Protein AF-A0A2D6YFV6-F1 (afdb_monomer_lite)

Sequence (298 aa):
SAESDAAGEVKEMQRIYAGRAVSLQQHLQDSWRGGNDLVWMIEQLLDPQQQQQQIFGREMKEIMEPVQLRLATLASQAHVTETDARAPAPAKKAQPKADPSQPSASKMISKLGQSREENRGRFEPYESDVMGILKRNILTLRSRQARMILEVLEKSHTFSGYVERVGRDFDSEEPASESKMMDTLLNDADTLWEFLKGVAEAKVLAYGFFNASGIELEYSEDRGDFIVPRDKQRHLRFSDGMFMSPKELMTRFLDVILGRKGNYHISQAVPKHMVQDIESIFLLPPSEQEVIRNVMPD

pLDDT: mean 74.78, std 18.9, range [28.47, 95.56]

Structure (mmCIF, N/CA/C/O backbone):
data_AF-A0A2D6YFV6-F1
#
_entry.id   AF-A0A2D6YFV6-F1
#
loop_
_atom_site.group_PDB
_atom_site.id
_atom_site.type_symbol
_atom_site.label_atom_id
_atom_site.label_alt_id
_atom_site.label_comp_id
_atom_site.label_asym_id
_atom_site.label_entity_id
_atom_site.label_seq_id
_atom_site.pdbx_PDB_ins_code
_atom_site.Cartn_x
_atom_site.Cartn_y
_atom_site.Cartn_z
_atom_site.occupancy
_atom_site.B_iso_or_equiv
_atom_site.auth_seq_id
_atom_site.auth_comp_id
_atom_site.auth_asym_id
_atom_site.auth_atom_id
_atom_site.pdbx_PDB_model_num
ATOM 1 N N . SER A 1 1 ? -33.675 22.082 65.416 1.00 54.47 1 SER A N 1
ATOM 2 C CA . SER A 1 1 ? -33.232 21.083 64.423 1.00 54.47 1 SER A CA 1
ATOM 3 C C . SER A 1 1 ? -33.777 21.295 63.007 1.00 54.47 1 SER A C 1
ATOM 5 O O . SER A 1 1 ? -33.581 20.410 62.196 1.00 54.47 1 SER A O 1
ATOM 7 N N . ALA A 1 2 ? -34.392 22.441 62.666 1.00 51.50 2 ALA A N 1
ATOM 8 C CA . ALA A 1 2 ? -34.941 22.691 61.320 1.00 51.50 2 ALA A CA 1
ATOM 9 C C . ALA A 1 2 ? -33.965 23.409 60.354 1.00 51.50 2 ALA A C 1
ATOM 11 O O . ALA A 1 2 ? -34.072 23.253 59.145 1.00 51.50 2 ALA A O 1
ATOM 12 N N . GLU A 1 3 ? -32.974 24.155 60.861 1.00 49.16 3 GLU A N 1
ATOM 13 C CA . GLU A 1 3 ? -31.981 24.856 60.018 1.00 49.16 3 GLU A CA 1
ATOM 14 C C . GLU A 1 3 ? -30.947 23.919 59.369 1.00 49.16 3 GLU A C 1
ATOM 16 O O . GLU A 1 3 ? -30.375 24.251 58.333 1.00 49.16 3 GLU A O 1
ATOM 21 N N . SER A 1 4 ? -30.722 22.735 59.948 1.00 56.84 4 SER A N 1
ATOM 22 C CA . SER A 1 4 ? -29.759 21.754 59.428 1.00 56.84 4 SER A CA 1
ATOM 23 C C . SER A 1 4 ? -30.259 21.045 58.165 1.00 56.84 4 SER A C 1
ATOM 25 O O . SER A 1 4 ? -29.442 20.719 57.305 1.00 56.84 4 SER A O 1
ATOM 27 N N . ASP A 1 5 ? -31.572 20.827 58.037 1.00 59.22 5 ASP A N 1
ATOM 28 C CA . ASP A 1 5 ? -32.171 20.193 56.853 1.00 59.22 5 ASP A CA 1
ATOM 29 C C . ASP A 1 5 ? -32.250 21.174 55.678 1.00 59.22 5 ASP A C 1
ATOM 31 O O . ASP A 1 5 ? -31.843 20.840 54.568 1.00 59.22 5 ASP A O 1
ATOM 35 N N . ALA A 1 6 ? -32.639 22.430 55.930 1.00 59.59 6 ALA A N 1
ATOM 36 C CA . ALA A 1 6 ? -32.692 23.464 54.893 1.00 59.59 6 ALA A CA 1
ATOM 37 C C . ALA A 1 6 ? -31.305 23.760 54.284 1.00 59.59 6 ALA A C 1
ATOM 39 O O . ALA A 1 6 ? -31.171 23.944 53.074 1.00 59.59 6 ALA A O 1
ATOM 40 N N . ALA A 1 7 ? -30.245 23.759 55.101 1.00 68.06 7 ALA A N 1
ATOM 41 C CA . ALA A 1 7 ? -28.874 23.918 54.614 1.00 68.06 7 ALA A CA 1
ATOM 42 C C . ALA A 1 7 ? -28.401 22.715 53.773 1.00 68.06 7 ALA A C 1
ATOM 44 O O . ALA A 1 7 ? -27.635 22.888 52.821 1.00 68.06 7 ALA A O 1
ATOM 45 N N . GLY A 1 8 ? -28.869 21.505 54.101 1.00 69.88 8 GLY A N 1
ATOM 46 C CA . GLY A 1 8 ? -28.622 20.292 53.320 1.00 69.88 8 GLY A CA 1
ATOM 47 C C . GLY A 1 8 ? -29.310 20.333 51.955 1.00 69.88 8 GLY A C 1
ATOM 48 O O . GLY A 1 8 ? -28.665 20.088 50.935 1.00 69.88 8 GLY A O 1
ATOM 49 N N . GLU A 1 9 ? -30.580 20.736 51.921 1.00 70.62 9 GLU A N 1
ATOM 50 C CA . GLU A 1 9 ? -31.367 20.862 50.689 1.00 70.62 9 GLU A CA 1
ATOM 51 C C . GLU A 1 9 ? -30.817 21.937 49.743 1.00 70.62 9 GLU A C 1
ATOM 53 O O . GLU A 1 9 ? -30.717 21.711 48.536 1.00 70.62 9 GLU A O 1
ATOM 58 N N . VAL A 1 10 ? -30.380 23.086 50.270 1.00 72.25 10 VAL A N 1
ATOM 59 C CA . VAL A 1 10 ? -29.754 24.149 49.461 1.00 72.25 10 VAL A CA 1
ATOM 60 C C . VAL A 1 10 ? -28.433 23.677 48.848 1.00 72.25 10 VAL A C 1
ATOM 62 O O . VAL A 1 10 ? -28.143 23.981 47.687 1.00 72.25 10 VAL A O 1
ATOM 65 N N . LYS A 1 11 ? -27.641 22.898 49.592 1.00 74.75 11 LYS A N 1
ATOM 66 C CA . LYS A 1 11 ? -26.368 22.348 49.110 1.00 74.75 11 LYS A CA 1
ATOM 67 C C . LYS A 1 11 ? -26.576 21.288 48.027 1.00 74.75 11 LYS A C 1
ATOM 69 O O . LYS A 1 11 ? -25.808 21.240 47.064 1.00 74.75 11 LYS A O 1
ATOM 74 N N . GLU A 1 12 ? -27.628 20.484 48.149 1.00 70.69 12 GLU A N 1
ATOM 75 C CA . GLU A 1 12 ? -27.996 19.498 47.134 1.00 70.69 12 GLU A CA 1
ATOM 76 C C . GLU A 1 12 ? -28.568 20.167 45.876 1.00 70.69 12 GLU A C 1
ATOM 78 O O . GLU A 1 12 ? -28.161 19.840 44.760 1.00 70.69 12 GLU A O 1
ATOM 83 N N . MET A 1 13 ? -29.397 21.206 46.030 1.00 67.94 13 MET A N 1
ATOM 84 C CA . MET A 1 13 ? -29.839 22.031 44.902 1.00 67.94 13 MET A CA 1
ATOM 85 C C . MET A 1 13 ? -28.658 22.671 44.167 1.00 67.94 13 MET A C 1
ATOM 87 O O . MET A 1 13 ? -28.592 22.594 42.940 1.00 67.94 13 MET A O 1
ATOM 91 N N . GLN A 1 14 ? -27.692 23.256 44.882 1.00 70.06 14 GLN A N 1
ATOM 92 C CA . GLN A 1 14 ? -26.491 23.828 44.262 1.00 70.06 14 GLN A CA 1
ATOM 93 C C . GLN A 1 14 ? -25.685 22.783 43.482 1.00 70.06 14 GLN A C 1
ATOM 95 O O . GLN A 1 14 ? -25.190 23.086 42.395 1.00 70.06 14 GLN A O 1
ATOM 100 N N . ARG A 1 15 ? -25.599 21.544 43.979 1.00 75.69 15 ARG A N 1
ATOM 101 C CA . ARG A 1 15 ? -24.972 20.429 43.254 1.00 75.69 15 ARG A CA 1
ATOM 102 C C . ARG A 1 15 ? -25.702 20.084 41.962 1.00 75.69 15 ARG A C 1
ATOM 104 O O . ARG A 1 15 ? -25.053 19.932 40.929 1.00 75.69 15 ARG A O 1
ATOM 111 N N . ILE A 1 16 ? -27.029 19.994 42.003 1.00 75.38 16 ILE A N 1
ATOM 112 C CA . ILE A 1 16 ? -27.852 19.673 40.829 1.00 75.38 16 ILE A CA 1
ATOM 113 C C . ILE A 1 16 ? -27.740 20.779 39.772 1.00 75.38 16 ILE A C 1
ATOM 115 O O . ILE A 1 16 ? -27.566 20.488 38.586 1.00 75.38 16 ILE A O 1
ATOM 119 N N . TYR A 1 17 ? -27.784 22.048 40.187 1.00 68.56 17 TYR A N 1
ATOM 120 C CA . TYR A 1 17 ? -27.613 23.184 39.278 1.00 68.56 17 TYR A CA 1
ATOM 121 C C . TYR A 1 17 ? -26.203 23.244 38.681 1.00 68.56 17 TYR A C 1
ATOM 123 O O . TYR A 1 17 ? -26.073 23.459 37.476 1.00 68.56 17 TYR A O 1
ATOM 131 N N . 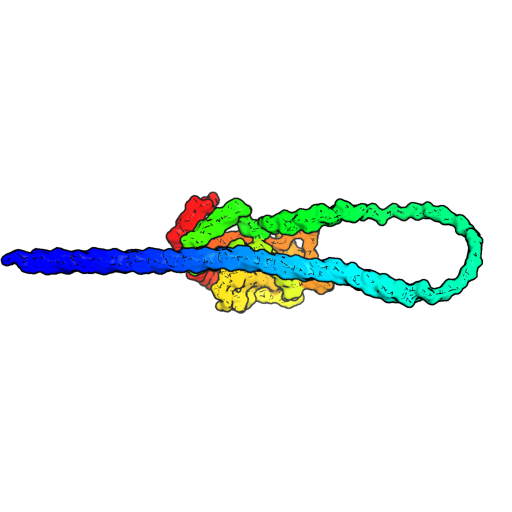ALA A 1 18 ? -25.158 22.984 39.472 1.00 68.62 18 ALA A N 1
ATOM 132 C CA . ALA A 1 18 ? -23.787 22.905 38.969 1.00 68.62 18 ALA A CA 1
ATOM 133 C C . ALA A 1 18 ? -23.611 21.748 37.969 1.00 68.62 18 ALA A C 1
ATOM 135 O O . ALA A 1 18 ? -23.034 21.941 36.900 1.00 68.62 18 ALA A O 1
ATOM 136 N N . GLY A 1 19 ? -24.175 20.570 38.258 1.00 69.50 19 GLY A N 1
ATOM 137 C CA . GLY A 1 19 ? -24.156 19.424 37.345 1.00 69.50 19 GLY A CA 1
ATOM 138 C C . GLY A 1 19 ? -24.881 19.703 36.024 1.00 69.50 19 GLY A C 1
ATOM 139 O O . GLY A 1 19 ? -24.374 19.366 34.954 1.00 69.50 19 GLY A O 1
ATOM 140 N N . ARG A 1 20 ? -26.030 20.393 36.074 1.00 65.38 20 ARG A N 1
ATOM 141 C CA . ARG A 1 20 ? -26.755 20.836 34.871 1.00 65.38 20 ARG A CA 1
ATOM 142 C C . ARG A 1 20 ? -25.998 21.894 34.075 1.00 65.38 20 ARG A C 1
ATOM 144 O O . ARG A 1 20 ? -26.029 21.834 32.852 1.00 65.38 20 ARG A O 1
ATOM 151 N N . ALA A 1 21 ? -25.308 22.826 34.729 1.00 65.75 21 ALA A N 1
ATOM 152 C CA . ALA A 1 21 ? -24.496 23.832 34.045 1.00 65.75 21 ALA A CA 1
ATOM 153 C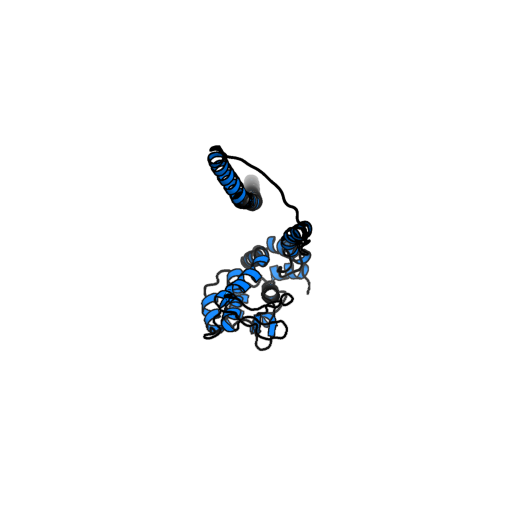 C . ALA A 1 21 ? -23.330 23.193 33.271 1.00 65.75 21 ALA A C 1
ATOM 155 O O . ALA A 1 21 ? -23.102 23.539 32.115 1.00 65.75 21 ALA A O 1
ATOM 156 N N . VAL A 1 22 ? -22.658 22.200 33.867 1.00 69.06 22 VAL A N 1
ATOM 157 C CA . VAL A 1 22 ? -21.587 21.435 33.204 1.00 69.06 22 VAL A CA 1
ATOM 158 C C . VAL A 1 22 ? -22.137 20.623 32.029 1.00 69.06 22 VAL A C 1
ATOM 160 O O . VAL A 1 22 ? -21.568 20.658 30.942 1.00 69.06 22 VAL A O 1
ATOM 163 N N . SER A 1 23 ? -23.280 19.953 32.205 1.00 67.00 23 SER A N 1
ATOM 164 C CA . SER A 1 23 ? -23.963 19.231 31.122 1.00 67.00 23 SER A CA 1
ATOM 165 C C . SER A 1 23 ? -24.356 20.152 29.961 1.00 67.00 23 SER A C 1
ATOM 167 O O . SER A 1 23 ? -24.154 19.791 28.803 1.00 67.00 23 SER A O 1
ATOM 169 N N . LEU A 1 24 ? -24.880 21.345 30.254 1.00 64.75 24 LEU A N 1
ATOM 170 C CA . LEU A 1 24 ? -25.258 22.327 29.239 1.00 64.75 24 LEU A CA 1
ATOM 171 C C . LEU A 1 24 ? -24.026 22.863 28.495 1.00 64.75 24 LEU A C 1
ATOM 173 O O . LEU A 1 24 ? -24.062 23.023 27.279 1.00 64.75 24 LEU A O 1
ATOM 177 N N . GLN A 1 25 ? -22.926 23.106 29.211 1.00 65.50 25 GLN A N 1
ATOM 178 C CA . GLN A 1 25 ? -21.662 23.549 28.624 1.00 65.50 25 GLN A CA 1
ATOM 179 C C . GLN A 1 25 ? -21.040 22.473 27.726 1.00 65.50 25 GLN A C 1
ATOM 181 O O . GLN A 1 25 ? -20.548 22.800 26.647 1.00 65.50 25 GLN A O 1
ATOM 186 N N . GLN A 1 26 ? -21.121 21.202 28.130 1.00 67.75 26 GLN A N 1
ATOM 187 C CA . GLN A 1 26 ? -20.696 20.063 27.318 1.00 67.75 26 GLN A CA 1
ATOM 188 C C . GLN A 1 26 ? -21.534 19.971 26.037 1.00 67.75 26 GLN A C 1
ATOM 190 O O . GLN A 1 26 ? -20.984 19.938 24.944 1.00 67.75 26 GLN A O 1
ATOM 195 N N . HIS A 1 27 ? -22.862 20.062 26.158 1.00 62.84 27 HIS A N 1
ATOM 196 C CA . HIS A 1 27 ? -23.779 20.010 25.018 1.00 62.84 27 HIS A CA 1
ATOM 197 C C . HIS A 1 27 ? -23.597 21.197 24.056 1.00 62.84 27 HIS A C 1
ATOM 199 O O . HIS A 1 27 ? -23.716 21.049 22.841 1.00 62.84 27 HIS A O 1
ATOM 205 N N . LEU A 1 28 ? -23.277 22.386 24.579 1.00 58.97 28 LEU A N 1
ATOM 206 C CA . LEU A 1 28 ? -22.905 23.540 23.763 1.00 58.97 28 LEU A CA 1
ATOM 207 C C . LEU A 1 28 ? -21.570 23.300 23.049 1.00 58.97 28 LEU A C 1
ATOM 209 O O . LEU A 1 28 ? -21.495 23.539 21.850 1.00 58.97 28 LEU A O 1
ATOM 213 N N . GLN A 1 29 ? -20.538 22.792 23.731 1.00 65.88 29 GLN A N 1
ATOM 214 C CA . GLN A 1 29 ? -19.264 22.442 23.089 1.00 65.88 29 GLN A CA 1
ATOM 215 C C . GLN A 1 29 ? -19.426 21.381 21.999 1.00 65.88 29 GLN A C 1
ATOM 217 O O . GLN A 1 29 ? -18.819 21.514 20.938 1.00 65.88 29 GLN A O 1
ATOM 222 N N . ASP A 1 30 ? -20.255 20.368 22.234 1.00 64.75 30 ASP A N 1
ATOM 223 C CA . ASP A 1 30 ? -20.536 19.309 21.266 1.00 64.75 30 ASP A CA 1
ATOM 224 C C . ASP A 1 30 ? -21.301 19.864 20.055 1.00 64.75 30 ASP A C 1
ATOM 226 O O . ASP A 1 30 ? -20.971 19.546 18.914 1.00 64.75 30 ASP A O 1
ATOM 230 N N . SER A 1 31 ? -22.248 20.784 20.276 1.00 54.00 31 SER A N 1
ATOM 231 C CA . SER A 1 31 ? -22.937 21.501 19.196 1.00 54.00 31 SER A CA 1
ATOM 232 C C . SER A 1 31 ? -22.000 22.420 18.403 1.00 54.00 31 SER A C 1
ATOM 234 O O . SER A 1 31 ? -22.136 22.518 17.186 1.00 54.00 31 SER A O 1
ATOM 236 N N . TRP A 1 32 ? -21.053 23.091 19.065 1.00 54.81 32 TRP A N 1
ATOM 237 C CA . TRP A 1 32 ? -20.039 23.924 18.410 1.00 54.81 32 TRP A CA 1
ATOM 238 C C . TRP A 1 32 ? -19.052 23.080 17.592 1.00 54.81 32 TRP A C 1
ATOM 240 O O . TRP A 1 32 ? -18.687 23.474 16.486 1.00 54.81 32 TRP A O 1
ATOM 250 N N . ARG A 1 33 ? -18.662 21.899 18.090 1.00 58.19 33 ARG A N 1
ATOM 251 C CA . ARG A 1 33 ? -17.841 20.936 17.338 1.00 58.19 33 ARG A CA 1
ATOM 252 C C . ARG A 1 33 ? -18.588 20.385 16.129 1.00 58.19 33 ARG A C 1
ATOM 254 O O . ARG A 1 33 ? -18.041 20.447 15.039 1.00 58.19 33 ARG A O 1
ATOM 261 N N . GLY A 1 34 ? -19.851 19.984 16.285 1.00 63.03 34 GLY A N 1
ATOM 262 C CA . GLY A 1 34 ? -20.684 19.550 15.158 1.00 63.03 34 GLY A CA 1
ATOM 263 C C . GLY A 1 34 ? -20.873 20.637 14.091 1.00 63.03 34 GLY A C 1
ATOM 264 O O . GLY A 1 34 ? -20.925 20.335 12.902 1.00 63.03 34 GLY A O 1
ATOM 265 N N . GLY A 1 35 ? -20.910 21.912 14.497 1.00 56.47 35 GLY A N 1
ATOM 266 C CA . GLY A 1 35 ? -20.889 23.053 13.578 1.00 56.47 35 GLY A CA 1
ATOM 267 C C . GLY A 1 35 ? -19.578 23.171 12.792 1.00 56.47 35 GLY A C 1
ATOM 268 O O . GLY A 1 35 ? -19.616 23.345 11.577 1.00 56.47 35 GLY A O 1
ATOM 269 N N . ASN A 1 36 ? -18.426 23.020 13.453 1.00 55.06 36 ASN A N 1
ATOM 270 C CA . ASN A 1 36 ? -17.122 23.004 12.779 1.00 55.06 36 ASN A CA 1
ATOM 271 C C . ASN A 1 36 ? -16.941 21.783 11.870 1.00 55.06 36 ASN A C 1
ATOM 273 O O . ASN A 1 36 ? -16.365 21.920 10.796 1.00 55.06 36 ASN A O 1
ATOM 277 N N . ASP A 1 37 ? -17.461 20.620 12.258 1.00 51.62 37 ASP A N 1
ATOM 278 C CA . ASP A 1 37 ? -17.413 19.407 11.438 1.00 51.62 37 ASP A CA 1
ATOM 279 C C . ASP A 1 37 ? -18.253 19.572 10.164 1.00 51.62 37 ASP A C 1
ATOM 281 O O . ASP A 1 37 ? -17.831 19.153 9.090 1.00 51.62 37 ASP A O 1
ATOM 285 N N . LEU A 1 38 ? -19.407 20.248 10.252 1.00 49.22 38 LEU A N 1
ATOM 286 C CA . LEU A 1 38 ? -20.217 20.620 9.087 1.00 49.22 38 LEU A CA 1
ATOM 287 C C . LEU A 1 38 ? -19.496 21.618 8.179 1.00 49.22 38 LEU A C 1
ATOM 289 O O . LEU A 1 38 ? -19.530 21.449 6.963 1.00 49.22 38 LEU A O 1
ATOM 293 N N . VAL A 1 39 ? -18.834 22.632 8.746 1.00 60.03 39 VAL A N 1
ATOM 294 C CA . VAL A 1 39 ? -18.020 23.590 7.975 1.00 60.03 39 VAL A CA 1
ATOM 295 C C . VAL A 1 39 ? -16.882 22.866 7.265 1.00 60.03 39 VAL A C 1
ATOM 297 O O . VAL A 1 39 ? -16.716 23.039 6.062 1.00 60.03 39 VAL A O 1
ATOM 300 N N . TRP A 1 40 ? -16.176 21.980 7.963 1.00 55.75 40 TRP A N 1
ATOM 301 C CA . TRP A 1 40 ? -15.102 21.183 7.384 1.00 55.75 40 TRP A CA 1
ATOM 302 C C . TRP A 1 40 ? -15.612 20.240 6.286 1.00 55.75 40 TRP A C 1
ATOM 304 O O . TRP A 1 40 ? -15.007 20.152 5.224 1.00 55.75 40 TRP A O 1
ATOM 314 N N . MET A 1 41 ? -16.763 19.585 6.476 1.00 49.03 41 MET A N 1
ATOM 315 C CA . MET A 1 41 ? -17.393 18.764 5.433 1.00 49.03 41 MET A CA 1
ATOM 316 C C . MET A 1 41 ? -17.782 19.595 4.205 1.00 49.03 41 MET A C 1
ATOM 318 O O . MET A 1 41 ? -17.619 19.140 3.076 1.00 49.03 41 MET A O 1
ATOM 322 N N . ILE A 1 42 ? -18.301 20.808 4.414 1.00 55.97 42 ILE A N 1
ATOM 323 C CA . ILE A 1 42 ? -18.642 21.745 3.339 1.00 55.97 42 ILE A CA 1
ATOM 324 C C . ILE A 1 42 ? -17.369 22.161 2.588 1.00 55.97 42 ILE A C 1
ATOM 326 O O . ILE A 1 42 ? -17.358 22.100 1.362 1.00 55.97 42 ILE A O 1
ATOM 330 N N . GLU A 1 43 ? -16.284 22.489 3.291 1.00 51.34 43 GLU A N 1
ATOM 331 C CA . GLU A 1 43 ? -14.974 22.800 2.698 1.00 51.34 43 GLU A CA 1
ATOM 332 C C . GLU A 1 43 ? -14.410 21.611 1.900 1.00 51.34 43 GLU A C 1
ATOM 334 O O . GLU A 1 43 ? -14.042 21.776 0.739 1.00 51.34 43 GLU A O 1
ATOM 339 N N . GLN A 1 44 ? -14.462 20.391 2.449 1.00 54.41 44 GLN A N 1
ATOM 340 C CA . GLN A 1 44 ? -14.043 19.162 1.759 1.00 54.41 44 GLN A CA 1
ATOM 341 C C . GLN A 1 44 ? -14.902 18.821 0.533 1.00 54.41 44 GLN A C 1
ATOM 343 O O . GLN A 1 44 ? -14.429 18.146 -0.378 1.00 54.41 44 GLN A O 1
ATOM 348 N N . LEU A 1 45 ? -16.161 19.264 0.480 1.00 53.03 45 LEU A N 1
ATOM 349 C CA . LEU A 1 45 ? -17.030 19.088 -0.690 1.00 53.03 45 LEU A CA 1
ATOM 350 C C . LEU A 1 45 ? -16.851 20.204 -1.733 1.00 53.03 45 LEU A C 1
ATOM 352 O O . LEU A 1 45 ? -17.078 19.972 -2.923 1.00 53.03 45 LEU A O 1
ATOM 356 N N . LEU A 1 46 ? -16.432 21.401 -1.315 1.00 51.88 46 LEU A N 1
ATOM 357 C CA . LEU A 1 46 ? -16.183 22.554 -2.187 1.00 51.88 46 LEU A CA 1
ATOM 358 C C . LEU A 1 46 ? -14.796 22.523 -2.841 1.00 51.88 46 LEU A C 1
ATOM 360 O O . LEU A 1 46 ? -14.683 22.912 -4.006 1.00 51.88 46 LEU A O 1
ATOM 364 N N . ASP A 1 47 ? -13.771 22.015 -2.157 1.00 59.94 47 ASP A N 1
ATOM 365 C CA . ASP A 1 47 ? -12.396 21.934 -2.674 1.00 59.94 47 ASP A CA 1
ATOM 366 C C . ASP A 1 47 ? -12.266 21.086 -3.954 1.00 59.94 47 ASP A C 1
ATOM 368 O O . ASP A 1 47 ? -11.698 21.571 -4.939 1.00 59.94 47 ASP A O 1
ATOM 372 N N . PRO A 1 48 ? -12.856 19.876 -4.044 1.00 57.62 48 PRO A N 1
ATOM 373 C CA . PRO A 1 48 ? -12.850 19.087 -5.273 1.00 57.62 48 PRO A CA 1
ATOM 374 C C . PRO A 1 48 ? -13.564 19.804 -6.423 1.00 57.62 48 PRO A C 1
ATOM 376 O O . PRO A 1 48 ? -13.137 19.715 -7.572 1.00 57.62 48 PRO A O 1
ATOM 379 N N . GLN A 1 49 ? -14.629 20.552 -6.118 1.00 56.53 49 GLN A N 1
ATOM 380 C CA . GLN A 1 49 ? -15.402 21.327 -7.092 1.00 56.53 49 GLN A CA 1
ATOM 381 C C . GLN A 1 49 ? -14.584 22.507 -7.637 1.00 56.53 49 GLN A C 1
ATOM 383 O O . GLN A 1 49 ? -14.546 22.715 -8.852 1.00 56.53 49 GLN A O 1
ATOM 388 N N . GLN A 1 50 ? -13.871 23.238 -6.774 1.00 62.69 50 GLN A N 1
ATOM 389 C CA . GLN A 1 50 ? -12.967 24.313 -7.193 1.00 62.69 50 GLN A CA 1
ATOM 390 C C . GLN A 1 50 ? -11.769 23.776 -7.978 1.00 62.69 50 GLN A C 1
ATOM 392 O O . GLN A 1 50 ? -11.407 24.337 -9.015 1.00 62.69 50 GLN A O 1
ATOM 397 N N . GLN A 1 51 ? -11.186 22.659 -7.543 1.00 60.00 51 GLN A N 1
ATOM 398 C CA . GLN A 1 51 ? -10.085 22.013 -8.249 1.00 60.00 51 GLN A CA 1
ATOM 399 C C . GLN A 1 51 ? -10.530 21.532 -9.637 1.00 60.00 51 GLN A C 1
ATOM 401 O O . GLN A 1 51 ? -9.811 21.715 -10.619 1.00 60.00 51 GLN A O 1
ATOM 406 N N . GLN A 1 52 ? -11.752 21.010 -9.756 1.00 63.72 52 GLN A N 1
ATOM 407 C CA . GLN A 1 52 ? -12.338 20.597 -11.028 1.00 63.72 52 GLN A CA 1
ATOM 408 C C . GLN A 1 52 ? -12.641 21.787 -11.951 1.00 63.72 52 GLN A C 1
ATOM 410 O O . GLN A 1 52 ? -12.412 21.681 -13.153 1.00 63.72 52 GLN A O 1
ATOM 415 N N . GLN A 1 53 ? -13.068 22.939 -11.419 1.00 64.94 53 GLN A N 1
ATOM 416 C CA . GLN A 1 53 ? -13.212 24.172 -12.206 1.00 64.94 53 GLN A CA 1
ATOM 417 C C . GLN A 1 53 ? -11.860 24.715 -12.693 1.00 64.94 53 GLN A C 1
ATOM 419 O O . GLN A 1 53 ? -11.758 25.163 -13.836 1.00 64.94 53 GLN A O 1
ATOM 424 N N . GLN A 1 54 ? -10.805 24.637 -11.875 1.00 64.31 54 GLN A N 1
ATOM 425 C CA . GLN A 1 54 ? -9.453 25.031 -12.290 1.00 64.31 54 GLN A CA 1
ATOM 426 C C . GLN A 1 54 ? -8.881 24.097 -13.363 1.00 64.31 54 GLN A C 1
ATOM 428 O O . GLN A 1 54 ? -8.274 24.567 -14.328 1.00 64.31 54 GLN A O 1
ATOM 433 N N . ILE A 1 55 ? -9.094 22.786 -13.219 1.00 69.75 55 ILE A N 1
ATOM 434 C CA . ILE A 1 55 ? -8.705 21.787 -14.221 1.00 69.75 55 ILE A CA 1
ATOM 435 C C . ILE A 1 55 ? -9.482 22.025 -15.516 1.00 69.75 55 ILE A C 1
ATOM 437 O O . ILE A 1 55 ? -8.865 22.141 -16.568 1.00 69.75 55 ILE A O 1
ATOM 441 N N . PHE A 1 56 ? -10.801 22.215 -15.441 1.00 73.56 56 PHE A N 1
ATOM 442 C CA . PHE A 1 56 ? -11.635 22.511 -16.606 1.00 73.56 56 PHE A CA 1
ATOM 443 C C . PHE A 1 56 ? -11.216 23.807 -17.312 1.00 73.56 56 PHE A C 1
ATOM 445 O O . PHE A 1 56 ? -11.120 23.838 -18.534 1.00 73.56 56 PHE A O 1
ATOM 452 N N . GLY A 1 57 ? -10.906 24.872 -16.567 1.00 72.75 57 GLY A N 1
ATOM 453 C CA . GLY A 1 57 ? -10.402 26.122 -17.140 1.00 72.75 57 GLY A CA 1
ATOM 454 C C . GLY A 1 57 ? -9.046 25.956 -17.834 1.00 72.75 57 GLY A C 1
ATOM 455 O O . GLY A 1 57 ? -8.817 26.544 -18.893 1.00 72.75 57 GLY A O 1
ATOM 456 N N . ARG A 1 58 ? -8.159 25.121 -17.276 1.00 75.00 58 ARG A N 1
ATOM 457 C CA . ARG A 1 58 ? -6.866 24.779 -17.885 1.00 75.00 58 ARG A CA 1
ATOM 458 C C . ARG A 1 58 ? -7.053 23.955 -19.160 1.00 75.00 58 ARG A C 1
ATOM 460 O O . ARG A 1 58 ? -6.497 24.323 -20.189 1.00 75.00 58 ARG A O 1
ATOM 467 N N . GLU A 1 59 ? -7.876 22.912 -19.106 1.00 74.25 59 GLU A N 1
ATOM 468 C CA . GLU A 1 59 ? -8.189 22.046 -20.247 1.00 74.25 59 GLU A CA 1
ATOM 469 C C . GLU A 1 59 ? -8.898 22.831 -21.363 1.00 74.25 59 GLU A C 1
ATOM 471 O O . GLU A 1 59 ? -8.528 22.718 -22.528 1.00 74.25 59 GLU A O 1
ATOM 476 N N . MET A 1 60 ? -9.855 23.710 -21.035 1.00 73.50 60 MET A N 1
ATOM 477 C CA . MET A 1 60 ? -10.477 24.603 -22.021 1.00 73.50 60 MET A CA 1
ATOM 478 C C . MET A 1 60 ? -9.458 25.531 -22.679 1.00 73.50 60 MET A C 1
ATOM 480 O O . MET A 1 60 ? -9.552 25.766 -23.882 1.00 73.50 60 MET A O 1
ATOM 484 N N . LYS A 1 61 ? -8.493 26.065 -21.921 1.00 72.06 61 LYS A N 1
ATOM 485 C CA . LYS A 1 61 ? -7.439 26.924 -22.471 1.00 72.06 61 LYS A CA 1
ATOM 486 C C . LYS A 1 61 ? -6.538 26.147 -23.433 1.00 72.06 61 LYS A C 1
ATOM 488 O O . LYS A 1 61 ? -6.257 26.655 -24.511 1.00 72.06 61 LYS A O 1
ATOM 493 N N . GLU A 1 62 ? -6.165 24.922 -23.081 1.00 75.00 62 GLU A N 1
ATOM 494 C CA . GLU A 1 62 ? -5.342 24.025 -23.905 1.00 75.00 62 GLU A CA 1
ATOM 495 C C . GLU A 1 62 ? -6.075 23.571 -25.182 1.00 75.00 62 GLU A C 1
ATOM 497 O O . GLU A 1 62 ? -5.493 23.527 -26.263 1.00 75.00 62 GLU A O 1
ATOM 502 N N . ILE A 1 63 ? -7.390 23.330 -25.101 1.00 77.19 63 ILE A N 1
ATOM 503 C CA . ILE A 1 63 ? -8.237 23.019 -26.266 1.00 77.19 63 ILE A CA 1
ATOM 504 C C . ILE A 1 63 ? -8.439 24.253 -27.162 1.00 77.19 63 ILE A C 1
ATOM 506 O O . ILE A 1 63 ? -8.478 24.136 -28.389 1.00 77.19 63 ILE A O 1
ATOM 510 N N . MET A 1 64 ? -8.581 25.443 -26.570 1.00 72.38 64 MET A N 1
ATOM 511 C CA . MET A 1 64 ? -8.809 26.695 -27.300 1.00 72.38 64 MET A CA 1
ATOM 512 C C . MET A 1 64 ? -7.531 27.287 -27.897 1.00 72.38 64 MET A C 1
ATOM 514 O O . MET A 1 64 ? -7.621 28.001 -28.893 1.00 72.38 64 MET A O 1
ATOM 518 N N . GLU A 1 65 ? -6.355 26.994 -27.346 1.00 75.06 65 GLU A N 1
ATOM 519 C CA . GLU A 1 65 ? -5.057 27.467 -27.838 1.00 75.06 65 GLU A CA 1
ATOM 520 C C . GLU A 1 65 ? -4.833 27.188 -29.338 1.00 75.06 65 GLU A C 1
ATOM 522 O O . GLU A 1 65 ? -4.590 28.144 -30.078 1.00 75.06 65 GLU A O 1
ATOM 527 N N . PRO A 1 66 ? -5.010 25.959 -29.867 1.00 74.50 66 PRO A N 1
ATOM 528 C CA . PRO A 1 66 ? -4.854 25.702 -31.299 1.00 74.50 66 PRO A CA 1
ATOM 529 C C . PRO A 1 66 ? -5.928 26.390 -32.153 1.00 74.50 66 PRO A C 1
ATOM 531 O O . PRO A 1 66 ? -5.671 26.719 -33.312 1.00 74.50 66 PRO A O 1
ATOM 534 N N . VAL A 1 67 ? -7.125 26.638 -31.609 1.00 75.12 67 VAL A N 1
ATOM 535 C CA . VAL A 1 67 ? -8.189 27.385 -32.303 1.00 75.12 67 VAL A CA 1
ATOM 536 C C . VAL A 1 67 ? -7.835 28.870 -32.377 1.00 75.12 67 VAL A C 1
ATOM 538 O O . VAL A 1 67 ? -7.971 29.476 -33.437 1.00 75.12 67 VAL A O 1
ATOM 541 N N . GLN A 1 68 ? -7.309 29.444 -31.296 1.00 72.38 68 GLN A N 1
ATOM 542 C CA . GLN A 1 68 ? -6.820 30.822 -31.258 1.00 72.38 68 GLN A CA 1
ATOM 543 C C . GLN A 1 68 ? -5.608 31.012 -32.177 1.00 72.38 68 GLN A C 1
ATOM 545 O O . GLN A 1 68 ? -5.561 31.991 -32.918 1.00 72.38 68 GLN A O 1
ATOM 550 N N . LEU A 1 69 ? -4.683 30.049 -32.216 1.00 70.62 69 LEU A N 1
ATOM 551 C CA . LEU A 1 69 ? -3.536 30.049 -33.130 1.00 70.62 69 LEU A CA 1
ATOM 552 C C . LEU A 1 69 ? -3.977 29.998 -34.597 1.00 70.62 69 LEU A C 1
ATOM 554 O O . LEU A 1 69 ? -3.429 30.719 -35.431 1.00 70.62 69 LEU A O 1
ATOM 558 N N . ARG A 1 70 ? -5.004 29.195 -34.910 1.00 74.69 70 ARG A N 1
ATOM 559 C CA . ARG A 1 70 ? -5.622 29.124 -36.245 1.00 74.69 70 ARG A CA 1
ATOM 560 C C . ARG A 1 70 ? -6.363 30.406 -36.618 1.00 74.69 70 ARG A C 1
ATOM 562 O O . ARG A 1 70 ? -6.242 30.864 -37.745 1.00 74.69 70 ARG A O 1
ATOM 569 N N . LEU A 1 71 ? -7.090 31.019 -35.688 1.00 73.81 71 LEU A N 1
ATOM 570 C CA . LEU A 1 71 ? -7.759 32.302 -35.925 1.00 73.81 71 LEU A CA 1
ATOM 571 C C . LEU A 1 71 ? -6.752 33.448 -36.106 1.00 73.81 71 LEU A C 1
ATOM 573 O O . LEU A 1 71 ? -6.939 34.278 -36.989 1.00 73.81 71 LEU A O 1
ATOM 577 N N . ALA A 1 72 ? -5.652 33.464 -35.347 1.00 69.38 72 ALA A N 1
ATOM 578 C CA . ALA A 1 72 ? -4.572 34.440 -35.499 1.00 69.38 72 ALA A CA 1
ATOM 579 C C . ALA A 1 72 ? -3.790 34.257 -36.814 1.00 69.38 72 ALA A C 1
ATOM 581 O O . ALA A 1 72 ? -3.430 35.239 -37.468 1.00 69.38 72 ALA A O 1
ATOM 582 N N . THR A 1 73 ? -3.566 33.011 -37.246 1.00 69.12 73 THR A N 1
ATOM 583 C CA . THR A 1 73 ? -2.964 32.716 -38.561 1.00 69.12 73 THR A CA 1
ATOM 584 C C . THR A 1 73 ? -3.905 33.044 -39.718 1.00 69.12 73 THR A C 1
ATOM 586 O O . THR A 1 73 ? -3.454 33.568 -40.729 1.00 69.12 73 THR A O 1
ATOM 589 N N . LEU A 1 74 ? -5.215 32.833 -39.571 1.00 68.19 74 LEU A N 1
ATOM 590 C CA . LEU A 1 74 ? -6.202 33.252 -40.571 1.00 68.19 74 LEU A CA 1
ATOM 591 C C . LEU A 1 74 ? -6.346 34.778 -40.640 1.00 68.19 74 LEU A C 1
ATOM 593 O O . LEU A 1 74 ? -6.436 35.323 -41.735 1.00 68.19 74 LEU A O 1
ATOM 597 N N . ALA A 1 75 ? -6.298 35.481 -39.506 1.00 64.56 75 ALA A N 1
ATOM 598 C CA . ALA A 1 75 ? -6.303 36.944 -39.473 1.00 64.56 75 ALA A CA 1
ATOM 599 C C . ALA A 1 75 ? -5.038 37.545 -40.115 1.00 64.56 75 ALA A C 1
ATOM 601 O O . ALA A 1 75 ? -5.116 38.549 -40.819 1.00 64.56 75 ALA A O 1
ATOM 602 N N . SER A 1 76 ? -3.876 36.907 -39.936 1.00 58.62 76 SER A N 1
ATOM 603 C CA . SER A 1 76 ? -2.634 37.321 -40.607 1.00 58.62 76 SER A CA 1
ATOM 604 C C . SER A 1 76 ? -2.587 36.924 -42.086 1.00 58.62 76 SER A C 1
ATOM 606 O O . SER A 1 76 ? -2.024 37.667 -42.881 1.00 58.62 76 SER A O 1
ATOM 608 N N . GLN A 1 77 ? -3.229 35.826 -42.499 1.00 56.50 77 GLN A N 1
ATOM 609 C CA . GLN A 1 77 ? -3.368 35.455 -43.915 1.00 56.50 77 GLN A CA 1
ATOM 610 C C . GLN A 1 77 ? -4.397 36.311 -44.668 1.00 56.50 77 GLN A C 1
ATOM 612 O O . GLN A 1 77 ? -4.190 36.605 -45.847 1.00 56.50 77 GLN A O 1
ATOM 617 N N . ALA A 1 78 ? -5.461 36.766 -44.001 1.00 50.84 78 ALA A N 1
ATOM 618 C CA . ALA A 1 78 ? -6.422 37.717 -44.562 1.00 50.84 78 ALA A CA 1
ATOM 619 C C . ALA A 1 78 ? -5.763 39.070 -44.894 1.00 50.84 78 ALA A C 1
ATOM 621 O O . ALA A 1 78 ? -6.092 39.678 -45.905 1.00 50.84 78 ALA A O 1
ATOM 622 N N . HIS A 1 79 ? -4.754 39.489 -44.123 1.00 47.06 79 HIS A N 1
ATOM 623 C CA . HIS A 1 79 ? -3.948 40.675 -44.437 1.00 47.06 79 HIS A CA 1
ATOM 624 C C . HIS A 1 79 ? -2.937 40.480 -45.581 1.00 47.06 79 HIS A C 1
ATOM 626 O O . HIS A 1 79 ? -2.430 41.465 -46.110 1.00 47.06 79 HIS A O 1
ATOM 632 N N . VAL A 1 80 ? -2.640 39.239 -45.978 1.00 51.00 80 VAL A N 1
ATOM 633 C CA . VAL A 1 80 ? -1.688 38.930 -47.065 1.00 51.00 80 VAL A CA 1
ATOM 634 C C . VAL A 1 80 ? -2.406 38.666 -48.397 1.00 51.00 80 VAL A C 1
ATOM 636 O O . VAL A 1 80 ? -1.776 38.688 -49.449 1.00 51.00 80 VAL A O 1
ATOM 639 N N . THR A 1 81 ? -3.725 38.452 -48.386 1.00 44.06 81 THR A N 1
ATOM 640 C CA . THR A 1 81 ? -4.511 38.117 -49.590 1.00 44.06 81 THR A CA 1
ATOM 641 C C . THR A 1 81 ? -5.230 39.300 -50.245 1.00 44.06 81 THR A C 1
ATOM 643 O O . THR A 1 81 ? -5.826 39.118 -51.304 1.00 44.06 81 THR A O 1
ATOM 646 N N . GLU A 1 82 ? -5.124 40.515 -49.697 1.00 42.03 82 GLU A N 1
ATOM 647 C CA . GLU A 1 82 ? -5.650 41.737 -50.334 1.00 42.03 82 GLU A CA 1
ATOM 648 C C . GLU A 1 82 ? -4.711 42.371 -51.377 1.00 42.03 82 GLU A C 1
ATOM 650 O O . GLU A 1 82 ? -5.095 43.329 -52.042 1.00 42.03 82 GLU A O 1
ATOM 655 N N . THR A 1 83 ? -3.509 41.834 -51.598 1.00 39.44 83 THR A N 1
ATOM 656 C CA . THR A 1 83 ? -2.596 42.312 -52.649 1.00 39.44 83 THR A CA 1
ATOM 657 C C . THR A 1 83 ? -2.535 41.352 -53.839 1.00 39.44 83 THR A C 1
ATOM 659 O O . THR A 1 83 ? -1.646 40.514 -53.960 1.00 39.44 83 THR A O 1
ATOM 662 N N . ASP A 1 84 ? -3.541 41.515 -54.704 1.00 33.97 84 ASP A N 1
ATOM 663 C CA . ASP A 1 84 ? -3.529 41.444 -56.178 1.00 33.97 84 ASP A CA 1
ATOM 664 C C . ASP A 1 84 ? -2.541 40.468 -56.861 1.00 33.97 84 ASP A C 1
ATOM 666 O O . ASP A 1 84 ? -1.331 40.674 -56.892 1.00 33.97 84 ASP A O 1
ATOM 670 N N . ALA A 1 85 ? -2.976 39.339 -57.432 1.00 45.22 85 ALA A N 1
ATOM 671 C CA . ALA A 1 85 ? -3.801 39.163 -58.642 1.00 45.22 85 ALA A CA 1
ATOM 672 C C . ALA A 1 85 ? -3.113 39.515 -59.985 1.00 45.22 85 ALA A C 1
ATOM 674 O O . ALA A 1 85 ? -3.001 40.681 -60.353 1.00 45.22 85 ALA A O 1
ATOM 675 N N . ARG A 1 86 ? -2.816 38.488 -60.815 1.00 29.38 86 ARG A N 1
ATOM 676 C CA . ARG A 1 86 ? -3.031 38.549 -62.281 1.00 29.38 86 ARG A CA 1
ATOM 677 C C . ARG A 1 86 ? -3.165 37.164 -62.960 1.00 29.38 86 ARG A C 1
ATOM 679 O O . ARG A 1 86 ? -2.238 36.369 -62.993 1.00 29.38 86 ARG A O 1
ATOM 686 N N . ALA A 1 87 ? -4.373 36.967 -63.490 1.00 37.25 87 ALA A N 1
ATOM 687 C CA . ALA A 1 87 ? -5.001 36.000 -64.419 1.00 37.25 87 ALA A CA 1
ATOM 688 C C . ALA A 1 87 ? -4.174 35.411 -65.615 1.00 37.25 87 ALA A C 1
ATOM 690 O O . ALA A 1 87 ? -3.083 35.911 -65.872 1.00 37.25 87 ALA A O 1
ATOM 691 N N . PRO A 1 88 ? -4.754 34.593 -66.546 1.00 51.28 88 PRO A N 1
ATOM 692 C CA . PRO A 1 88 ? -5.622 33.389 -66.434 1.00 51.28 88 PRO A CA 1
ATOM 693 C C . PRO A 1 88 ? -5.303 32.242 -67.466 1.00 51.28 88 PRO A C 1
ATOM 695 O O . PRO A 1 88 ? -4.467 32.399 -68.351 1.00 51.28 88 PRO A O 1
ATOM 698 N N . ALA A 1 89 ? -6.124 31.166 -67.438 1.00 35.53 89 ALA A N 1
ATOM 699 C CA . ALA A 1 89 ? -6.532 30.263 -68.555 1.00 35.53 89 ALA A CA 1
ATOM 700 C C . ALA A 1 89 ? -5.880 28.836 -68.653 1.00 35.53 89 ALA A C 1
ATOM 702 O O . ALA A 1 89 ? -4.904 28.565 -67.963 1.00 35.53 89 ALA A O 1
ATOM 703 N N . PRO A 1 90 ? -6.481 27.848 -69.373 1.00 44.56 90 PRO A N 1
ATOM 704 C CA . PRO A 1 90 ? -7.201 26.741 -68.720 1.00 44.56 90 PRO A CA 1
ATOM 705 C C . PRO A 1 90 ? -6.867 25.302 -69.214 1.00 44.56 90 PRO A C 1
ATOM 707 O O . PRO A 1 90 ? -6.273 25.090 -70.264 1.00 44.56 90 PRO A O 1
ATOM 710 N N . ALA A 1 91 ? -7.416 24.321 -68.481 1.00 37.41 91 ALA A N 1
ATOM 711 C CA . ALA A 1 91 ? -7.762 22.942 -68.875 1.00 37.41 91 ALA A CA 1
ATOM 712 C C . ALA A 1 91 ? -6.653 21.880 -69.076 1.00 37.41 91 ALA A C 1
ATOM 714 O O . ALA A 1 91 ? -5.906 21.911 -70.049 1.00 37.41 91 ALA A O 1
ATOM 715 N N . LYS A 1 92 ? -6.719 20.796 -68.276 1.00 32.12 92 LYS A N 1
ATOM 716 C CA . LYS A 1 92 ? -6.889 19.401 -68.759 1.00 32.12 92 LYS A CA 1
ATOM 717 C C . LYS A 1 92 ? -7.132 18.399 -67.612 1.00 32.12 92 LYS A C 1
ATOM 719 O O . LYS A 1 92 ? -6.648 18.557 -66.502 1.00 32.12 92 LYS A O 1
ATOM 724 N N . LYS A 1 93 ? -7.950 17.393 -67.935 1.00 37.84 93 LYS A N 1
ATOM 725 C CA . LYS A 1 93 ? -8.522 16.313 -67.108 1.00 37.84 93 LYS A CA 1
ATOM 726 C C . LYS A 1 93 ? -7.471 15.316 -66.586 1.00 37.84 93 LYS A C 1
ATOM 728 O O . LYS A 1 93 ? -6.614 14.939 -67.376 1.00 37.84 93 LYS A O 1
ATOM 733 N N . ALA A 1 94 ? -7.665 14.756 -65.383 1.00 28.47 94 ALA A N 1
ATOM 734 C CA . ALA A 1 94 ? -7.473 13.321 -65.096 1.00 28.47 94 ALA A CA 1
ATOM 735 C C . ALA A 1 94 ? -8.036 12.905 -63.712 1.00 28.47 94 ALA A C 1
ATOM 737 O O . ALA A 1 94 ? -7.923 13.631 -62.735 1.00 28.47 94 ALA A O 1
ATOM 738 N N . GLN A 1 95 ? -8.664 11.727 -63.716 1.00 32.97 95 GLN A N 1
ATOM 739 C CA . GLN A 1 95 ? -9.332 10.908 -62.687 1.00 32.97 95 GLN A CA 1
ATOM 740 C C . GLN A 1 95 ? -8.906 11.014 -61.200 1.00 32.97 95 GLN A C 1
ATOM 742 O O . GLN A 1 95 ? -7.713 11.078 -60.908 1.00 32.97 95 GLN A O 1
ATOM 747 N N . PRO A 1 96 ? -9.854 10.839 -60.249 1.00 35.16 96 PRO A N 1
ATOM 748 C CA . PRO A 1 96 ? -9.534 10.581 -58.848 1.00 35.16 96 PRO A CA 1
ATOM 749 C C . PRO A 1 96 ? -9.175 9.099 -58.645 1.00 35.16 96 PRO A C 1
ATOM 751 O O . PRO A 1 96 ? -9.995 8.208 -58.874 1.00 35.16 96 PRO A O 1
ATOM 754 N N . LYS A 1 97 ? -7.942 8.824 -58.206 1.00 31.34 97 LYS A N 1
ATOM 755 C CA . LYS A 1 97 ? -7.578 7.532 -57.611 1.00 31.34 97 LYS A CA 1
ATOM 756 C C . LYS A 1 97 ? -8.091 7.500 -56.173 1.00 31.34 97 LYS A C 1
ATOM 758 O O . LYS A 1 97 ? -7.800 8.400 -55.393 1.00 31.34 97 LYS A O 1
ATOM 763 N N . ALA A 1 98 ? -8.862 6.465 -55.863 1.00 39.84 98 ALA A N 1
ATOM 764 C CA . ALA A 1 98 ? -9.236 6.094 -54.510 1.00 39.84 98 ALA A CA 1
ATOM 765 C C . ALA A 1 98 ? -7.991 5.649 -53.725 1.00 39.84 98 ALA A C 1
ATOM 767 O O . ALA A 1 98 ? -7.199 4.856 -54.234 1.00 39.84 98 ALA A O 1
ATOM 768 N N . ASP A 1 99 ? -7.859 6.142 -52.496 1.00 31.48 99 ASP A N 1
ATOM 769 C CA . ASP A 1 99 ? -6.886 5.684 -51.504 1.00 31.48 99 ASP A CA 1
ATOM 770 C C . ASP A 1 99 ? -7.662 4.969 -50.377 1.00 31.48 99 ASP A C 1
ATOM 772 O O . ASP A 1 99 ? -8.609 5.553 -49.834 1.00 31.48 99 ASP A O 1
ATOM 776 N N . PRO A 1 100 ? -7.371 3.697 -50.048 1.00 47.69 100 PRO A N 1
ATOM 777 C CA . PRO A 1 100 ? -8.105 2.955 -49.039 1.00 47.69 100 PRO A CA 1
ATOM 778 C C . PRO A 1 100 ? -7.390 3.080 -47.695 1.00 47.69 100 PRO A C 1
ATOM 780 O O . PRO A 1 100 ? -6.564 2.232 -47.392 1.00 47.69 100 PRO A O 1
ATOM 783 N N . SER A 1 101 ? -7.692 4.096 -46.880 1.00 46.94 101 SER A N 1
ATOM 784 C CA . SER A 1 101 ? -7.391 4.105 -45.430 1.00 46.94 101 SER A CA 1
ATOM 785 C C . SER A 1 101 ? -7.896 5.377 -44.745 1.00 46.94 101 SER A C 1
ATOM 787 O O . SER A 1 101 ? -7.151 6.328 -44.532 1.00 46.94 101 SER A O 1
ATOM 789 N N . GLN A 1 102 ? -9.155 5.385 -44.313 1.00 39.84 102 GLN A N 1
ATOM 790 C CA . GLN A 1 102 ? -9.574 6.240 -43.199 1.00 39.84 102 GLN A CA 1
ATOM 791 C C . GLN A 1 102 ? -10.495 5.446 -42.269 1.00 39.84 102 GLN A C 1
ATOM 793 O O . GLN A 1 102 ? -11.639 5.169 -42.634 1.00 39.84 102 GLN A O 1
A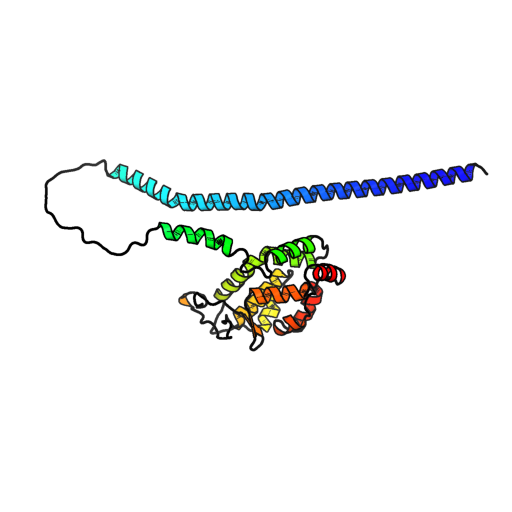TOM 798 N N . PRO A 1 103 ? -10.057 5.081 -41.051 1.00 40.81 103 PRO A N 1
ATOM 799 C CA . PRO A 1 103 ? -11.001 4.777 -39.996 1.00 40.81 103 PRO A CA 1
ATOM 800 C C . PRO A 1 103 ? -11.627 6.096 -39.520 1.00 40.81 103 PRO A C 1
ATOM 802 O O . PRO A 1 103 ? -10.941 7.002 -39.053 1.00 40.81 103 PRO A O 1
ATOM 805 N N . SER A 1 104 ? -12.948 6.198 -39.677 1.00 36.97 104 SER A N 1
ATOM 806 C CA . SER A 1 104 ? -13.764 7.333 -39.238 1.00 36.97 104 SER A CA 1
ATOM 807 C C . SER A 1 104 ? -13.524 7.681 -37.759 1.00 36.97 104 SER A C 1
ATOM 809 O O . SER A 1 104 ? -13.576 6.813 -36.880 1.00 36.97 104 SER A O 1
ATOM 811 N N . ALA A 1 105 ? -13.319 8.976 -37.494 1.00 46.06 105 ALA A N 1
ATOM 812 C CA . ALA A 1 105 ? -13.099 9.584 -36.179 1.00 46.06 105 ALA A CA 1
ATOM 813 C C . ALA A 1 105 ? -14.235 9.332 -35.163 1.00 46.06 105 ALA A C 1
ATOM 815 O O . ALA A 1 105 ? -14.065 9.566 -33.968 1.00 46.06 105 ALA A O 1
ATOM 816 N N . SER A 1 106 ? -15.371 8.777 -35.592 1.00 42.75 106 SER A N 1
ATOM 817 C CA . SER A 1 106 ? -16.501 8.457 -34.714 1.00 42.75 106 SER A CA 1
ATOM 818 C C . SER A 1 106 ? -16.315 7.199 -33.850 1.00 42.75 106 SER A C 1
ATOM 820 O O . SER A 1 106 ? -17.156 6.943 -32.998 1.00 42.75 106 SER A O 1
ATOM 822 N N . LYS A 1 107 ? -15.227 6.423 -34.004 1.00 39.50 107 LYS A N 1
ATOM 823 C CA . LYS A 1 107 ? -14.918 5.273 -33.117 1.00 39.50 107 LYS A CA 1
ATOM 824 C C . LYS A 1 107 ? -13.861 5.547 -32.038 1.00 39.50 107 LYS A C 1
ATOM 826 O O . LYS A 1 107 ? -13.673 4.702 -31.167 1.00 39.50 107 LYS A O 1
ATOM 831 N N . MET A 1 108 ? -13.185 6.700 -32.062 1.00 38.03 108 MET A N 1
ATOM 832 C CA . MET A 1 108 ? -12.147 7.033 -31.068 1.00 38.03 108 MET A CA 1
ATOM 833 C C . MET A 1 108 ? -12.674 7.809 -29.855 1.00 38.03 108 MET A C 1
ATOM 835 O O . MET A 1 108 ? -12.082 7.729 -28.783 1.00 38.03 108 MET A O 1
ATOM 839 N N . ILE A 1 109 ? -13.822 8.481 -29.971 1.00 43.50 109 ILE A N 1
ATOM 840 C CA . ILE A 1 109 ? -14.385 9.281 -28.869 1.00 43.50 109 ILE A CA 1
ATOM 841 C C . ILE A 1 109 ? -15.095 8.392 -27.829 1.00 43.50 109 ILE A C 1
ATOM 843 O O . ILE A 1 109 ? -15.109 8.712 -26.645 1.00 43.50 109 ILE A O 1
ATOM 847 N N . SER A 1 110 ? -15.582 7.209 -28.220 1.00 36.44 110 SER A N 1
ATOM 848 C CA . SER A 1 110 ? -16.244 6.273 -27.296 1.00 36.44 110 SER A CA 1
ATOM 849 C C . SER A 1 110 ? -15.287 5.551 -26.337 1.00 36.44 110 SER A C 1
ATOM 851 O O . SER A 1 110 ? -15.738 5.044 -25.319 1.00 36.44 110 SER A O 1
ATOM 853 N N . LYS A 1 111 ? -13.974 5.516 -26.618 1.00 42.94 111 LYS A N 1
ATOM 854 C CA . LYS A 1 111 ? -12.981 4.843 -25.753 1.00 42.94 111 LYS A CA 1
ATOM 855 C C . LYS A 1 111 ? -12.310 5.765 -24.736 1.00 42.94 111 LYS A C 1
ATOM 857 O O . LYS A 1 111 ? -11.818 5.283 -23.721 1.00 42.94 111 LYS A O 1
ATOM 862 N N . LEU A 1 112 ? -12.298 7.077 -24.979 1.00 38.16 112 LEU A N 1
ATOM 863 C CA . LEU A 1 112 ? -11.596 8.021 -24.104 1.00 38.16 112 LEU A CA 1
ATOM 864 C C . LEU A 1 112 ? -12.417 8.387 -22.853 1.00 38.16 112 LEU A C 1
ATOM 866 O O . LEU A 1 112 ? -11.841 8.622 -21.797 1.00 38.16 112 LEU A O 1
ATOM 870 N N . GLY A 1 113 ? -13.752 8.361 -22.951 1.00 35.56 113 GLY A N 1
ATOM 871 C CA . GLY A 1 113 ? -14.655 8.553 -21.807 1.00 35.56 113 GLY A CA 1
ATOM 872 C C . GLY A 1 113 ? -14.840 7.301 -20.941 1.00 35.56 113 GLY A C 1
ATOM 873 O O . GLY A 1 113 ? -14.889 7.409 -19.723 1.00 35.56 113 GLY A O 1
ATOM 874 N N . GLN A 1 114 ? -14.856 6.106 -21.543 1.00 32.28 114 GLN A N 1
ATOM 875 C CA . GLN A 1 114 ? -15.010 4.844 -20.801 1.00 32.28 114 GLN A CA 1
ATOM 876 C C . GLN A 1 114 ? -13.765 4.501 -19.965 1.00 32.28 114 GLN A C 1
ATOM 878 O O . GLN A 1 114 ? -13.885 4.027 -18.841 1.00 32.28 114 GLN A O 1
ATOM 883 N N . SER A 1 115 ? -12.565 4.858 -20.440 1.00 38.50 115 SER A N 1
ATOM 884 C CA . SER A 1 115 ? -11.302 4.517 -19.772 1.00 38.50 115 SER A CA 1
ATOM 885 C C . SER A 1 115 ? -11.058 5.223 -18.429 1.00 38.50 115 SER A C 1
ATOM 887 O O . SER A 1 115 ? -10.204 4.764 -17.669 1.00 38.50 115 SER A O 1
ATOM 889 N N . ARG A 1 116 ? -11.715 6.351 -18.125 1.00 38.81 116 ARG A N 1
ATOM 890 C CA . ARG A 1 116 ? -11.446 7.101 -16.879 1.00 38.81 116 ARG A CA 1
ATOM 891 C C . ARG A 1 116 ? -12.389 6.700 -15.740 1.00 38.81 116 ARG A C 1
ATOM 893 O O . ARG A 1 116 ? -11.981 6.757 -14.583 1.00 38.81 116 ARG A O 1
ATOM 900 N N . GLU A 1 117 ? -13.594 6.232 -16.067 1.00 36.66 117 GLU A N 1
ATOM 901 C CA . GLU A 1 117 ? -14.546 5.661 -15.105 1.00 36.66 117 GLU A CA 1
ATOM 902 C C . GLU A 1 117 ? -14.372 4.144 -14.927 1.00 36.66 117 GLU A C 1
ATOM 904 O O . GLU A 1 117 ? -14.409 3.695 -13.787 1.00 36.66 117 GLU A O 1
ATOM 909 N N . GLU A 1 118 ? -14.033 3.363 -15.967 1.00 37.91 118 GLU A N 1
ATOM 910 C CA . GLU A 1 118 ? -13.728 1.919 -15.813 1.00 37.91 118 GLU A CA 1
ATOM 911 C C . GLU A 1 118 ? -12.478 1.645 -14.956 1.00 37.91 118 GLU A C 1
ATOM 913 O O . GLU A 1 118 ? -12.333 0.565 -14.387 1.00 37.91 118 GLU A O 1
ATOM 918 N N . ASN A 1 119 ? -11.566 2.615 -14.828 1.00 41.03 119 ASN A N 1
ATOM 919 C CA . ASN A 1 119 ? -10.358 2.467 -14.009 1.00 41.03 119 ASN A CA 1
ATOM 920 C C . ASN A 1 119 ? -10.543 2.893 -12.541 1.00 41.03 119 ASN A C 1
ATOM 922 O O . ASN A 1 119 ? -9.690 2.565 -11.711 1.00 41.03 119 ASN A O 1
ATOM 926 N N . ARG A 1 120 ? -11.641 3.580 -12.186 1.00 42.16 120 ARG A N 1
ATOM 927 C CA . ARG A 1 120 ? -11.989 3.883 -10.787 1.00 42.16 120 ARG A CA 1
ATOM 928 C C . ARG A 1 120 ? -12.556 2.614 -10.143 1.00 42.16 120 ARG A C 1
ATOM 930 O O . ARG A 1 120 ? -13.744 2.345 -10.223 1.00 42.16 120 ARG A O 1
ATOM 937 N N . GLY A 1 121 ? -11.670 1.804 -9.568 1.00 46.84 121 GLY A N 1
ATOM 938 C CA . GLY A 1 121 ? -12.003 0.520 -8.935 1.00 46.84 121 GLY A CA 1
ATOM 939 C C . GLY A 1 121 ? -11.009 -0.594 -9.263 1.00 46.84 121 GLY A C 1
ATOM 940 O O . GLY A 1 121 ? -10.762 -1.468 -8.437 1.00 46.84 121 GLY A O 1
ATOM 941 N N . ARG A 1 122 ? -10.338 -0.528 -10.424 1.00 57.44 122 ARG A N 1
ATOM 942 C CA . ARG A 1 122 ? -9.384 -1.570 -10.852 1.00 57.44 122 ARG A CA 1
ATOM 943 C C . ARG A 1 122 ? -8.206 -1.734 -9.884 1.00 57.44 122 ARG A C 1
ATOM 945 O O . ARG A 1 122 ? -7.723 -2.847 -9.683 1.00 57.44 122 ARG A O 1
ATOM 952 N N . PHE A 1 123 ? -7.781 -0.633 -9.270 1.00 68.94 123 PHE A N 1
ATOM 953 C CA . PHE A 1 123 ? -6.618 -0.571 -8.379 1.00 68.94 123 PHE A CA 1
ATOM 954 C C . PHE A 1 123 ? -6.975 -0.377 -6.902 1.00 68.94 123 PHE A C 1
ATOM 956 O O . PHE A 1 123 ? -6.083 -0.264 -6.066 1.00 68.94 123 PHE A O 1
ATOM 963 N N . GLU A 1 124 ? -8.266 -0.365 -6.572 1.00 82.75 124 GLU A N 1
ATOM 964 C CA . GLU A 1 124 ? -8.715 -0.353 -5.181 1.00 82.75 124 GLU A CA 1
ATOM 965 C C . GLU A 1 124 ? -8.382 -1.702 -4.516 1.00 82.75 124 GLU A C 1
ATOM 967 O O . GLU A 1 124 ? -8.550 -2.742 -5.166 1.00 82.75 124 GLU A O 1
ATOM 972 N N . PRO A 1 125 ? -7.915 -1.726 -3.251 1.00 86.81 125 PRO A N 1
ATOM 973 C CA . PRO A 1 125 ? -7.534 -2.969 -2.579 1.00 86.81 125 PRO A CA 1
ATOM 974 C C . PRO A 1 125 ? -8.730 -3.892 -2.319 1.00 86.81 125 PRO A C 1
ATOM 976 O O . PRO A 1 125 ? -8.574 -5.108 -2.292 1.00 86.81 125 PRO A O 1
ATOM 979 N N . TYR A 1 126 ? -9.937 -3.331 -2.218 1.00 88.31 126 TYR A N 1
ATOM 980 C CA . TYR A 1 126 ? -11.180 -4.081 -2.049 1.00 88.31 126 TYR A CA 1
ATOM 981 C C . TYR A 1 126 ? -12.209 -3.690 -3.110 1.00 88.31 126 TYR A C 1
ATOM 983 O O . TYR A 1 126 ? -12.146 -2.599 -3.678 1.00 88.31 126 TYR A O 1
ATOM 991 N N . GLU A 1 127 ? -13.179 -4.575 -3.338 1.00 86.12 127 GLU A N 1
ATOM 992 C CA . GLU A 1 127 ? -14.350 -4.292 -4.173 1.00 86.12 127 GLU A CA 1
ATOM 993 C C . GLU A 1 127 ? -15.111 -3.059 -3.671 1.00 86.12 127 GLU A C 1
ATOM 995 O O . GLU A 1 127 ? -15.118 -2.769 -2.474 1.00 86.12 127 GLU A O 1
ATOM 1000 N N . SER A 1 128 ? -15.777 -2.334 -4.573 1.00 84.81 128 SER A N 1
ATOM 1001 C CA . SER A 1 128 ? -16.344 -1.010 -4.270 1.00 84.81 128 SER A CA 1
ATOM 1002 C C . SER A 1 128 ? -17.336 -1.018 -3.094 1.00 84.81 128 SER A C 1
ATOM 1004 O O . SER A 1 128 ? -17.323 -0.100 -2.270 1.00 84.81 128 SER A O 1
ATOM 1006 N N . ASP A 1 129 ? -18.155 -2.065 -2.970 1.00 84.06 129 ASP A N 1
ATOM 1007 C CA . ASP A 1 129 ? -19.113 -2.211 -1.867 1.00 84.06 129 ASP A CA 1
ATOM 1008 C C . ASP A 1 129 ? -18.397 -2.392 -0.525 1.00 84.06 129 ASP A C 1
ATOM 1010 O O . ASP A 1 129 ? -18.688 -1.698 0.454 1.00 84.06 129 ASP A O 1
ATOM 1014 N N . VAL A 1 130 ? -17.399 -3.278 -0.509 1.00 88.38 130 VAL A N 1
ATOM 1015 C CA . VAL A 1 130 ? -16.546 -3.552 0.651 1.00 88.38 130 VAL A CA 1
ATOM 1016 C C . VAL A 1 130 ? -15.768 -2.298 1.040 1.00 88.38 130 VAL A C 1
ATOM 1018 O O . VAL A 1 130 ? -15.735 -1.930 2.210 1.00 88.38 130 VAL A O 1
ATOM 1021 N N . MET A 1 131 ? -15.216 -1.584 0.059 1.00 88.00 131 MET A N 1
ATOM 1022 C CA . MET A 1 131 ? -14.489 -0.334 0.254 1.00 88.00 131 MET A CA 1
ATOM 1023 C C . MET A 1 131 ? -15.360 0.737 0.910 1.00 88.00 131 MET A C 1
ATOM 1025 O O . MET A 1 131 ? -14.946 1.383 1.872 1.00 88.00 131 MET A O 1
ATOM 1029 N N . GLY A 1 132 ? -16.583 0.925 0.406 1.00 87.50 132 GLY A N 1
ATOM 1030 C CA . GLY A 1 132 ? -17.519 1.909 0.942 1.00 87.50 132 GLY A CA 1
ATOM 1031 C C . GLY A 1 132 ? -17.949 1.583 2.371 1.00 87.50 132 GLY A C 1
ATOM 1032 O O . GLY A 1 132 ? -18.060 2.483 3.205 1.00 87.50 132 GLY A O 1
ATOM 1033 N N . ILE A 1 133 ? -18.169 0.301 2.665 1.00 90.75 133 ILE A N 1
ATOM 1034 C CA . ILE A 1 133 ? -18.475 -0.182 4.011 1.00 90.75 133 ILE A CA 1
ATOM 1035 C C . ILE A 1 133 ? -17.276 0.031 4.947 1.00 90.75 133 ILE A C 1
ATOM 1037 O O . ILE A 1 133 ? -17.447 0.571 6.042 1.00 90.75 133 ILE A O 1
ATOM 1041 N N . LEU A 1 134 ? -16.073 -0.340 4.513 1.00 91.25 134 LEU A N 1
ATOM 1042 C CA . LEU A 1 134 ? -14.847 -0.217 5.294 1.00 91.25 134 LEU A CA 1
ATOM 1043 C C . LEU A 1 134 ? -14.551 1.242 5.643 1.00 91.25 134 LEU A C 1
ATOM 1045 O O . LEU A 1 134 ? -14.394 1.563 6.818 1.00 91.25 134 LEU A O 1
ATOM 1049 N N . LYS A 1 135 ? -14.560 2.141 4.649 1.00 93.31 135 LYS A N 1
ATOM 1050 C CA . LYS A 1 135 ? -14.348 3.585 4.851 1.00 93.31 135 LYS A CA 1
ATOM 1051 C C . LYS A 1 135 ? -15.344 4.162 5.853 1.00 93.31 135 LYS A C 1
ATOM 1053 O O . LYS A 1 135 ? -14.942 4.852 6.785 1.00 93.31 135 LYS A O 1
ATOM 1058 N N . ARG A 1 136 ? -16.634 3.826 5.715 1.00 92.69 136 ARG A N 1
ATOM 1059 C CA . ARG A 1 136 ? -17.680 4.267 6.653 1.00 92.69 136 ARG A CA 1
ATOM 1060 C C . ARG A 1 136 ? -17.423 3.801 8.082 1.00 92.69 136 ARG A C 1
ATOM 1062 O O . ARG A 1 136 ? -17.610 4.588 8.998 1.00 92.69 136 ARG A O 1
ATOM 1069 N N . ASN A 1 137 ? -16.995 2.557 8.278 1.00 92.81 137 ASN A N 1
ATOM 1070 C CA . ASN A 1 137 ? -16.734 2.039 9.621 1.00 92.81 137 ASN A CA 1
ATOM 1071 C C . ASN A 1 137 ? -15.450 2.616 10.216 1.00 92.81 137 ASN A C 1
ATOM 1073 O O . ASN A 1 137 ? -15.459 3.030 11.371 1.00 92.81 137 ASN A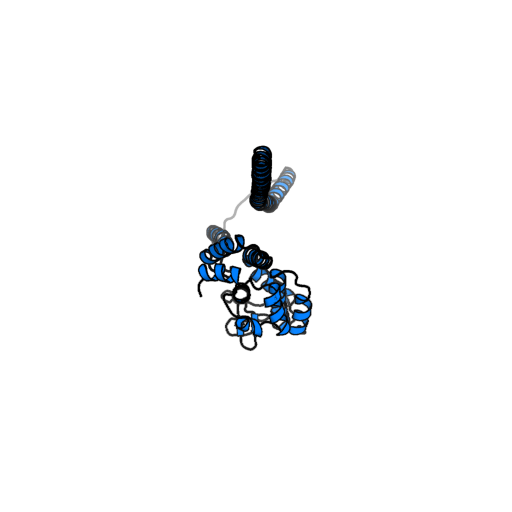 O 1
ATOM 1077 N N . ILE A 1 138 ? -14.384 2.744 9.423 1.00 92.94 138 ILE A N 1
ATOM 1078 C CA . ILE A 1 138 ? -13.132 3.371 9.865 1.00 92.94 138 ILE A CA 1
ATOM 1079 C C . ILE A 1 138 ? -13.352 4.829 10.276 1.00 92.94 138 ILE A C 1
ATOM 1081 O O . ILE A 1 138 ? -12.797 5.255 11.283 1.00 92.94 138 ILE A O 1
ATOM 1085 N N . LEU A 1 139 ? -14.214 5.573 9.575 1.00 93.38 139 LEU A N 1
ATOM 1086 C CA . LEU A 1 139 ? -14.588 6.944 9.951 1.00 93.38 139 LEU A CA 1
ATOM 1087 C C . LEU A 1 139 ? -15.217 7.053 11.351 1.00 93.38 139 LEU A C 1
ATOM 1089 O O . LEU A 1 139 ? -15.186 8.126 11.947 1.00 93.38 139 LEU A O 1
ATOM 1093 N N . THR A 1 140 ? -15.790 5.972 11.890 1.00 92.19 140 THR A N 1
ATOM 1094 C CA . THR A 1 140 ? -16.353 5.970 13.253 1.00 92.19 140 THR A CA 1
ATOM 1095 C C . THR A 1 140 ? -15.309 5.711 14.341 1.00 92.19 140 THR A C 1
ATOM 1097 O O . THR A 1 140 ? -15.572 5.945 15.524 1.00 92.19 140 THR A O 1
ATOM 1100 N N . LEU A 1 141 ? -14.123 5.237 13.952 1.00 92.94 141 LEU A N 1
ATOM 1101 C CA . LEU A 1 141 ? -13.019 4.918 14.848 1.00 92.94 141 LEU A CA 1
ATOM 1102 C C . LEU A 1 141 ? -12.232 6.185 15.209 1.00 92.94 141 LEU A C 1
ATOM 1104 O O . LEU A 1 141 ? -12.228 7.173 14.475 1.00 92.94 141 LEU A O 1
ATOM 1108 N N . ARG A 1 142 ? -11.556 6.179 16.364 1.00 89.19 142 ARG A N 1
ATOM 1109 C CA . ARG A 1 142 ? -10.893 7.388 16.901 1.00 89.19 142 ARG A CA 1
ATOM 1110 C C . ARG A 1 142 ? -9.374 7.287 16.953 1.00 89.19 142 ARG A C 1
ATOM 1112 O O . ARG A 1 142 ? -8.715 8.324 17.124 1.00 89.19 142 ARG A O 1
ATOM 1119 N N . SER A 1 143 ? -8.825 6.078 16.827 1.00 94.38 143 SER A N 1
ATOM 1120 C CA . SER A 1 143 ? -7.386 5.839 16.910 1.00 94.38 143 SER A CA 1
ATOM 1121 C C . SER A 1 143 ? -6.599 6.582 15.824 1.00 94.38 143 SER A C 1
ATOM 1123 O O . SER A 1 143 ? -7.118 6.946 14.763 1.00 94.38 143 SER A O 1
ATOM 1125 N N . ARG A 1 144 ? -5.311 6.829 16.095 1.00 93.81 144 ARG A N 1
ATOM 1126 C CA . ARG A 1 144 ? -4.381 7.369 15.091 1.00 93.81 144 ARG A CA 1
ATOM 1127 C C . ARG A 1 144 ? -4.269 6.397 13.912 1.00 93.81 144 ARG A C 1
ATOM 1129 O O . ARG A 1 144 ? -4.296 6.833 12.766 1.00 93.81 144 ARG A O 1
ATOM 1136 N N . GLN A 1 145 ? -4.213 5.102 14.206 1.00 94.75 145 GLN A N 1
ATOM 1137 C CA . GLN A 1 145 ? -4.114 4.014 13.239 1.00 94.75 145 GLN A CA 1
ATOM 1138 C C . GLN A 1 145 ? -5.290 4.023 12.264 1.00 94.75 145 GLN A C 1
ATOM 1140 O O . GLN A 1 145 ? -5.076 3.997 11.056 1.00 94.75 145 GLN A O 1
ATOM 1145 N N . ALA A 1 146 ? -6.522 4.181 12.756 1.00 95.38 146 ALA A N 1
ATOM 1146 C CA . ALA A 1 146 ? -7.701 4.283 11.902 1.00 95.38 146 ALA A CA 1
ATOM 1147 C C . ALA A 1 146 ? -7.609 5.446 10.902 1.00 95.38 146 ALA A C 1
ATOM 1149 O O . ALA A 1 146 ? -7.932 5.268 9.729 1.00 95.38 146 ALA A O 1
ATOM 1150 N N . ARG A 1 147 ? -7.104 6.616 11.322 1.00 94.81 147 ARG A N 1
ATOM 1151 C CA . ARG A 1 147 ? -6.905 7.763 10.414 1.00 94.81 147 ARG A CA 1
ATOM 1152 C C . ARG A 1 147 ? -5.853 7.478 9.346 1.00 94.81 147 ARG A C 1
ATOM 1154 O O . ARG A 1 147 ? -6.065 7.815 8.188 1.00 94.81 147 ARG A O 1
ATOM 1161 N N . MET A 1 148 ? -4.750 6.834 9.723 1.00 94.69 148 MET A N 1
ATOM 1162 C CA . MET A 1 148 ? -3.689 6.455 8.781 1.00 94.69 148 MET A CA 1
ATOM 1163 C C . MET A 1 148 ? -4.192 5.430 7.759 1.00 94.69 148 MET A C 1
ATOM 1165 O O . MET A 1 148 ? -3.881 5.531 6.576 1.00 94.69 148 MET A O 1
ATOM 1169 N N . ILE A 1 149 ? -5.010 4.467 8.191 1.00 95.06 149 ILE A N 1
ATOM 1170 C CA . ILE A 1 149 ? -5.638 3.495 7.289 1.00 95.06 149 ILE A CA 1
ATOM 1171 C C . ILE A 1 149 ? -6.626 4.196 6.355 1.00 95.06 149 ILE A C 1
ATOM 1173 O O . ILE A 1 149 ? -6.606 3.936 5.154 1.00 95.06 149 ILE A O 1
ATOM 1177 N N . LEU A 1 150 ? -7.461 5.104 6.870 1.00 94.62 150 LEU A N 1
ATOM 1178 C CA . LEU A 1 150 ? -8.404 5.864 6.050 1.00 94.62 150 LEU A CA 1
ATOM 1179 C C . LEU A 1 150 ? -7.689 6.641 4.940 1.00 94.62 150 LEU A C 1
ATOM 1181 O O . LEU A 1 150 ? -8.103 6.555 3.786 1.00 94.62 150 LEU A O 1
ATOM 1185 N N . GLU A 1 151 ? -6.585 7.315 5.268 1.00 93.38 151 GLU A N 1
ATOM 1186 C CA . GLU A 1 151 ? -5.766 8.037 4.290 1.00 93.38 151 GLU A CA 1
ATOM 1187 C C . GLU A 1 151 ? -5.299 7.118 3.149 1.00 93.38 151 GLU A C 1
ATOM 1189 O O . GLU A 1 151 ? -5.394 7.475 1.971 1.00 93.38 151 GLU A O 1
ATOM 1194 N N . VAL A 1 152 ? -4.832 5.910 3.479 1.00 93.50 152 VAL A N 1
ATOM 1195 C CA . VAL A 1 152 ? -4.430 4.920 2.470 1.00 93.50 152 VAL A CA 1
ATOM 1196 C C . VAL A 1 152 ? -5.615 4.491 1.612 1.00 93.50 152 VAL A C 1
ATOM 1198 O O . VAL A 1 152 ? -5.481 4.403 0.395 1.00 93.50 152 VAL A O 1
ATOM 1201 N N . LEU A 1 153 ? -6.785 4.253 2.207 1.00 92.69 153 LEU A N 1
ATOM 1202 C CA . LEU A 1 153 ? -7.983 3.865 1.458 1.00 92.69 153 LEU A CA 1
ATOM 1203 C C . LEU A 1 153 ? -8.508 4.992 0.556 1.00 92.69 153 LEU A C 1
ATOM 1205 O O . LEU A 1 153 ? -9.161 4.721 -0.449 1.00 92.69 153 LEU A O 1
ATOM 1209 N N . GLU A 1 154 ? -8.281 6.257 0.897 1.00 90.44 154 GLU A N 1
ATOM 1210 C CA . GLU A 1 154 ? -8.645 7.403 0.054 1.00 90.44 154 GLU A CA 1
ATOM 1211 C C . GLU A 1 154 ? -7.689 7.571 -1.134 1.00 90.44 154 GLU A C 1
ATOM 1213 O O . GLU A 1 154 ? -8.117 7.904 -2.244 1.00 90.44 154 GLU A O 1
ATOM 1218 N N . LYS A 1 155 ? -6.398 7.294 -0.922 1.00 90.00 155 LYS A N 1
ATOM 1219 C CA . LYS A 1 155 ? -5.329 7.475 -1.920 1.00 90.00 155 LYS A CA 1
ATOM 1220 C C . LYS A 1 155 ? -4.968 6.205 -2.695 1.00 90.00 155 LYS A C 1
ATOM 1222 O O . LYS A 1 155 ? -4.186 6.282 -3.643 1.00 90.00 155 LYS A O 1
ATOM 1227 N N . SER A 1 156 ? -5.547 5.064 -2.342 1.00 89.31 156 SER A N 1
ATOM 1228 C CA . SER A 1 156 ? -5.314 3.723 -2.905 1.00 89.31 156 SER A CA 1
ATOM 1229 C C . SER A 1 156 ? -5.236 3.681 -4.434 1.00 89.31 156 SER A C 1
ATOM 1231 O O . SER A 1 156 ? -4.326 3.075 -4.998 1.00 89.31 156 SER A O 1
ATOM 1233 N N . HIS A 1 157 ? -6.138 4.384 -5.120 1.00 85.94 157 HIS A N 1
ATOM 1234 C CA . HIS A 1 157 ? -6.187 4.469 -6.581 1.00 85.94 157 HIS A CA 1
ATOM 1235 C C . HIS A 1 157 ? -4.898 5.020 -7.222 1.00 85.94 157 HIS A C 1
ATOM 1237 O O . HIS A 1 157 ? -4.640 4.776 -8.400 1.00 85.94 157 HIS A O 1
ATOM 1243 N N . THR A 1 158 ? -4.075 5.752 -6.464 1.00 89.31 158 THR A N 1
ATOM 1244 C CA . THR A 1 158 ? -2.795 6.305 -6.932 1.00 89.31 158 THR A CA 1
ATOM 1245 C C . THR A 1 158 ? -1.614 5.353 -6.738 1.00 89.31 158 THR A C 1
ATOM 1247 O O . THR A 1 158 ? -0.554 5.584 -7.321 1.00 89.31 158 THR A O 1
ATOM 1250 N N . PHE A 1 159 ? -1.782 4.273 -5.964 1.00 90.12 159 PHE A N 1
ATOM 1251 C CA . PHE A 1 159 ? -0.681 3.406 -5.545 1.00 90.12 159 PHE A CA 1
ATOM 1252 C C . PHE A 1 159 ? 0.003 2.719 -6.731 1.00 90.12 159 PHE A C 1
ATOM 1254 O O . PHE A 1 159 ? 1.214 2.827 -6.886 1.00 90.12 159 PHE A O 1
ATOM 1261 N N . SER A 1 160 ? -0.759 2.084 -7.629 1.00 83.88 160 SER A N 1
ATOM 1262 C CA . SER A 1 160 ? -0.170 1.407 -8.800 1.00 83.88 160 SER A CA 1
ATOM 1263 C C . SER A 1 160 ? 0.601 2.378 -9.692 1.00 83.88 160 SER A C 1
ATOM 1265 O O . SER A 1 160 ? 1.719 2.086 -10.097 1.00 83.88 160 SER A O 1
ATOM 1267 N N . GLY A 1 161 ? 0.049 3.573 -9.930 1.00 85.38 161 GLY A N 1
ATOM 1268 C CA . GLY A 1 161 ? 0.719 4.602 -10.725 1.00 85.38 161 GLY A CA 1
ATOM 1269 C C . GLY A 1 161 ? 1.974 5.171 -10.053 1.00 85.38 161 GLY A C 1
ATOM 1270 O O . GLY A 1 161 ? 2.884 5.625 -10.740 1.00 85.38 161 GLY A O 1
ATOM 1271 N N . TYR A 1 162 ? 2.055 5.157 -8.718 1.00 91.06 162 TYR A N 1
ATOM 1272 C CA . TYR A 1 162 ? 3.306 5.437 -8.011 1.00 91.06 162 TYR A CA 1
ATOM 1273 C C . TYR A 1 162 ? 4.345 4.357 -8.308 1.00 91.06 162 TYR A C 1
ATOM 1275 O O . TYR A 1 162 ? 5.407 4.675 -8.834 1.00 91.06 162 TYR A O 1
ATOM 1283 N N . VAL A 1 163 ? 4.001 3.095 -8.044 1.00 90.44 163 VAL A N 1
ATOM 1284 C CA . VAL A 1 163 ? 4.913 1.954 -8.196 1.00 90.44 163 VAL A CA 1
ATOM 1285 C C . VAL A 1 163 ? 5.412 1.830 -9.639 1.00 90.44 163 VAL A C 1
ATOM 1287 O O . VAL A 1 163 ? 6.595 1.614 -9.870 1.00 90.44 163 VAL A O 1
ATOM 1290 N N . GLU A 1 164 ? 4.543 2.051 -10.625 1.00 85.69 164 GLU A N 1
ATOM 1291 C CA . GLU A 1 164 ? 4.919 2.062 -12.043 1.00 85.69 16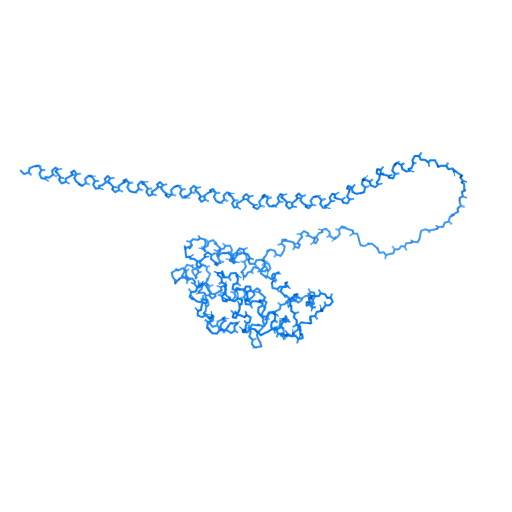4 GLU A CA 1
ATOM 1292 C C . GLU A 1 164 ? 5.942 3.150 -12.389 1.00 85.69 164 GLU A C 1
ATOM 1294 O O . GLU A 1 164 ? 6.804 2.918 -13.233 1.00 85.69 164 GLU A O 1
ATOM 1299 N N . ARG A 1 165 ? 5.879 4.320 -11.740 1.00 89.00 165 ARG A N 1
ATOM 1300 C CA . ARG A 1 165 ? 6.829 5.417 -11.981 1.00 89.00 165 ARG A CA 1
ATOM 1301 C C . ARG A 1 165 ? 8.181 5.194 -11.326 1.00 89.00 165 ARG A C 1
ATOM 1303 O O . ARG A 1 165 ? 9.160 5.626 -11.919 1.00 89.00 165 ARG A O 1
ATOM 1310 N N . VAL A 1 166 ? 8.232 4.507 -10.182 1.00 90.88 166 VAL A N 1
ATOM 1311 C CA . VAL A 1 166 ? 9.501 4.112 -9.541 1.00 90.88 166 VAL A CA 1
ATOM 1312 C C . VAL A 1 166 ? 10.369 3.309 -10.504 1.00 90.88 166 VAL A C 1
ATOM 1314 O O . VAL A 1 166 ? 11.587 3.417 -10.480 1.00 90.88 166 VAL A O 1
ATOM 1317 N N . GLY A 1 167 ? 9.745 2.550 -11.409 1.00 86.25 167 GLY A N 1
ATOM 1318 C CA . GLY A 1 167 ? 10.475 1.795 -12.417 1.00 86.25 167 GLY A CA 1
ATOM 1319 C C . GLY A 1 167 ? 11.410 2.634 -13.294 1.00 86.25 167 GLY A C 1
ATOM 1320 O O . GLY A 1 167 ? 12.323 2.062 -13.858 1.00 86.25 167 GLY A O 1
ATOM 1321 N N . ARG A 1 168 ? 11.226 3.957 -13.390 1.00 85.75 168 ARG A N 1
ATOM 1322 C CA . ARG A 1 168 ? 12.123 4.857 -14.140 1.00 85.75 168 ARG A CA 1
ATOM 1323 C C . ARG A 1 168 ? 13.490 5.042 -13.492 1.00 85.75 168 ARG A C 1
ATOM 1325 O O . ARG A 1 168 ? 14.440 5.388 -14.181 1.00 85.75 168 ARG A O 1
ATOM 1332 N N . ASP A 1 169 ? 13.546 4.867 -12.179 1.00 88.44 169 ASP A N 1
ATOM 1333 C CA . ASP A 1 169 ? 14.759 5.019 -11.382 1.00 88.44 169 ASP A CA 1
ATOM 1334 C C . ASP A 1 169 ? 15.466 3.662 -11.195 1.00 88.44 169 ASP A C 1
ATOM 1336 O O . ASP A 1 169 ? 16.449 3.567 -10.463 1.00 88.44 169 ASP A O 1
ATOM 1340 N N . PHE A 1 170 ? 14.953 2.599 -11.828 1.00 89.94 170 PHE A N 1
ATOM 1341 C CA . PHE A 1 170 ? 15.560 1.276 -11.808 1.00 89.94 170 PHE A CA 1
ATOM 1342 C C . PHE A 1 170 ? 16.801 1.239 -12.702 1.00 89.94 170 PHE A C 1
ATOM 1344 O O . PHE A 1 170 ? 16.737 1.622 -13.868 1.00 89.94 170 PHE A O 1
ATOM 1351 N N . ASP A 1 171 ? 17.893 0.719 -12.149 1.00 87.62 171 ASP A N 1
ATOM 1352 C CA . ASP A 1 171 ? 19.143 0.447 -12.853 1.00 87.62 171 ASP A CA 1
ATOM 1353 C C . ASP A 1 171 ? 19.388 -1.068 -12.844 1.00 87.62 171 ASP A C 1
ATOM 1355 O O . ASP A 1 171 ? 19.510 -1.685 -11.780 1.00 87.62 171 ASP A O 1
ATOM 1359 N N . SER A 1 172 ? 19.415 -1.682 -14.031 1.00 82.75 172 SER A N 1
ATOM 1360 C CA . SER A 1 172 ? 19.630 -3.125 -14.168 1.00 82.75 172 SER A CA 1
ATOM 1361 C C . SER A 1 172 ? 21.088 -3.550 -13.989 1.00 82.75 172 SER A C 1
ATOM 1363 O O . SER A 1 172 ? 21.339 -4.715 -13.680 1.00 82.75 172 SER A O 1
ATOM 1365 N N . GLU A 1 173 ? 22.046 -2.644 -14.193 1.00 84.50 173 GLU A N 1
ATOM 1366 C CA . GLU A 1 173 ? 23.479 -2.931 -14.062 1.00 84.50 173 GLU A CA 1
ATOM 1367 C C . GLU A 1 173 ? 23.929 -2.851 -12.597 1.00 84.50 173 GLU A C 1
ATOM 1369 O O . GLU A 1 173 ? 24.779 -3.630 -12.155 1.00 84.50 173 GLU A O 1
ATOM 1374 N N . GLU A 1 174 ? 23.318 -1.954 -11.818 1.00 84.75 174 GLU A N 1
ATOM 1375 C CA . GLU A 1 174 ? 23.610 -1.759 -10.395 1.00 84.75 174 GLU A CA 1
ATOM 1376 C C . GLU A 1 174 ? 22.345 -1.872 -9.518 1.00 84.75 174 GLU A C 1
ATOM 1378 O O . GLU A 1 174 ? 21.915 -0.892 -8.901 1.00 84.75 174 GLU A O 1
ATOM 1383 N N . PRO A 1 175 ? 21.747 -3.075 -9.386 1.00 77.88 175 PRO A N 1
ATOM 1384 C CA . PRO A 1 175 ? 20.534 -3.251 -8.599 1.00 77.88 175 PRO A CA 1
ATOM 1385 C C . PRO A 1 175 ? 20.779 -2.931 -7.122 1.00 77.88 175 PRO A C 1
ATOM 1387 O O . PRO A 1 175 ? 21.728 -3.409 -6.484 1.00 77.88 175 PRO A O 1
ATOM 1390 N N . ALA A 1 176 ? 19.881 -2.135 -6.547 1.00 84.19 176 ALA A N 1
ATOM 1391 C CA . ALA A 1 176 ? 20.009 -1.693 -5.172 1.00 84.19 176 ALA A CA 1
ATOM 1392 C C . ALA A 1 176 ? 19.745 -2.837 -4.176 1.00 84.19 176 ALA A C 1
ATOM 1394 O O . ALA A 1 176 ? 18.958 -3.757 -4.398 1.00 84.19 176 ALA A O 1
ATOM 1395 N N . SER A 1 177 ? 20.388 -2.781 -3.010 1.00 89.56 177 SER A N 1
ATOM 1396 C CA . SER A 1 177 ? 20.138 -3.767 -1.955 1.00 89.56 177 SER A CA 1
ATOM 1397 C C . SER A 1 177 ? 18.780 -3.514 -1.296 1.00 89.56 177 SER A C 1
ATOM 1399 O O . SER A 1 177 ? 18.626 -2.513 -0.594 1.00 89.56 177 SER A O 1
ATOM 1401 N N . GLU A 1 178 ? 17.838 -4.453 -1.456 1.00 89.94 178 GLU A N 1
ATOM 1402 C CA . GLU A 1 178 ? 16.482 -4.373 -0.885 1.00 89.94 178 GLU A CA 1
ATOM 1403 C C . GLU A 1 178 ? 16.507 -3.996 0.603 1.00 89.94 178 GLU A C 1
ATOM 1405 O O . GLU A 1 178 ? 15.898 -3.009 1.003 1.00 89.94 178 GLU A O 1
ATOM 1410 N N . SER A 1 179 ? 17.271 -4.733 1.418 1.00 85.81 179 SER A N 1
ATOM 1411 C CA . SER A 1 179 ? 17.332 -4.505 2.868 1.00 85.81 179 SER A CA 1
ATOM 1412 C C . SER A 1 179 ? 17.840 -3.106 3.216 1.00 85.81 179 SER A C 1
ATOM 1414 O O . SER A 1 179 ? 17.258 -2.454 4.073 1.00 85.81 179 SER A O 1
ATOM 1416 N N . LYS A 1 180 ? 18.898 -2.624 2.546 1.00 87.12 180 LYS A N 1
ATOM 1417 C CA . LYS A 1 180 ? 19.457 -1.289 2.821 1.00 87.12 180 LYS A CA 1
ATOM 1418 C C . LYS A 1 180 ? 18.489 -0.179 2.419 1.00 87.12 180 LYS A C 1
ATOM 1420 O O . LYS A 1 180 ? 18.391 0.829 3.118 1.00 87.12 180 LYS A O 1
ATOM 1425 N N . MET A 1 181 ? 17.785 -0.358 1.301 1.00 89.75 181 MET A N 1
ATOM 1426 C CA . MET A 1 181 ? 16.747 0.577 0.876 1.00 89.75 181 MET A CA 1
ATOM 1427 C C . MET A 1 181 ? 15.579 0.576 1.842 1.00 89.75 181 MET A C 1
ATOM 1429 O O . MET A 1 181 ? 15.137 1.648 2.219 1.00 89.75 181 MET A O 1
ATOM 1433 N N . MET A 1 182 ? 15.112 -0.592 2.284 1.00 90.62 182 MET A N 1
ATOM 1434 C CA . MET A 1 182 ? 14.050 -0.665 3.283 1.00 90.62 182 MET A CA 1
ATOM 1435 C C . MET A 1 182 ? 14.461 0.032 4.574 1.00 90.62 182 MET A C 1
ATOM 1437 O O . MET A 1 182 ? 13.685 0.827 5.087 1.00 90.62 182 MET A O 1
ATOM 1441 N N . ASP A 1 183 ? 15.685 -0.179 5.061 1.00 87.12 183 ASP A N 1
ATOM 1442 C CA . ASP A 1 183 ? 16.164 0.529 6.251 1.00 87.12 183 ASP A CA 1
ATOM 1443 C C . ASP A 1 183 ? 16.181 2.049 6.019 1.00 87.12 183 ASP A C 1
ATOM 1445 O O . ASP A 1 183 ? 15.774 2.810 6.885 1.00 87.12 183 ASP A O 1
ATOM 1449 N N . THR A 1 184 ? 16.578 2.517 4.835 1.00 87.25 184 THR A N 1
ATOM 1450 C CA . THR A 1 184 ? 16.639 3.960 4.539 1.00 87.25 184 THR A CA 1
ATOM 1451 C C . THR A 1 184 ? 15.251 4.579 4.345 1.00 87.25 184 THR A C 1
ATOM 1453 O O . THR A 1 184 ? 14.940 5.596 4.953 1.00 87.25 184 THR A O 1
ATOM 1456 N N . LEU A 1 185 ? 14.409 3.970 3.509 1.00 86.19 185 LEU A N 1
ATOM 1457 C CA . LEU A 1 185 ? 13.096 4.486 3.114 1.00 86.19 185 LEU A CA 1
ATOM 1458 C C . LEU A 1 185 ? 12.062 4.384 4.236 1.00 86.19 185 LEU A C 1
ATOM 1460 O O . LEU A 1 185 ? 11.111 5.160 4.259 1.00 86.19 185 LEU A O 1
ATOM 1464 N N . LEU A 1 186 ? 12.213 3.406 5.133 1.00 85.00 186 LEU A N 1
ATOM 1465 C CA . LEU A 1 186 ? 11.215 3.122 6.163 1.00 85.00 186 LEU A CA 1
ATOM 1466 C C . LEU A 1 186 ? 11.593 3.683 7.536 1.00 85.00 186 LEU A C 1
ATOM 1468 O O . LEU A 1 186 ? 10.697 3.838 8.359 1.00 85.00 186 LEU A O 1
ATOM 1472 N N . ASN A 1 187 ? 12.861 4.042 7.778 1.00 79.75 187 ASN A N 1
ATOM 1473 C CA . ASN A 1 187 ? 13.268 4.680 9.038 1.00 79.75 187 ASN A CA 1
ATOM 1474 C C . ASN A 1 187 ? 12.553 6.018 9.288 1.00 79.75 187 ASN A C 1
ATOM 1476 O O . ASN A 1 187 ? 12.234 6.321 10.435 1.00 79.75 187 ASN A O 1
ATOM 1480 N N . ASP A 1 188 ? 12.271 6.779 8.227 1.00 71.00 188 ASP A N 1
ATOM 1481 C CA . ASP A 1 188 ? 11.621 8.096 8.307 1.00 71.00 188 ASP A CA 1
ATOM 1482 C C . ASP A 1 188 ? 10.126 8.050 7.924 1.00 71.00 188 ASP A C 1
ATOM 1484 O O . ASP A 1 188 ? 9.481 9.088 7.770 1.00 71.00 188 ASP A O 1
ATOM 1488 N N . ALA A 1 189 ? 9.551 6.858 7.722 1.00 79.69 189 ALA A N 1
ATOM 1489 C CA . ALA A 1 189 ? 8.162 6.719 7.290 1.00 79.69 189 ALA A CA 1
ATOM 1490 C C . ALA A 1 189 ? 7.183 6.980 8.450 1.00 79.69 189 ALA A C 1
ATOM 1492 O O . ALA A 1 189 ? 6.829 6.079 9.213 1.00 79.69 189 ALA A O 1
ATOM 1493 N N . ASP A 1 190 ? 6.688 8.214 8.544 1.00 78.75 190 ASP A N 1
ATOM 1494 C CA . ASP A 1 190 ? 5.746 8.642 9.588 1.00 78.75 190 ASP A CA 1
ATOM 1495 C C . ASP A 1 190 ? 4.289 8.242 9.303 1.00 78.75 190 ASP A C 1
ATOM 1497 O O . ASP A 1 190 ? 3.436 8.215 10.207 1.00 78.75 190 ASP A O 1
ATOM 1501 N N . THR A 1 191 ? 3.988 7.930 8.039 1.00 89.06 191 THR A N 1
ATOM 1502 C CA . THR A 1 191 ? 2.660 7.522 7.577 1.00 89.06 191 THR A CA 1
ATOM 1503 C C . THR A 1 191 ? 2.648 6.097 7.031 1.00 89.06 191 THR A C 1
ATOM 1505 O O . THR A 1 191 ? 3.604 5.616 6.426 1.00 89.06 191 THR A O 1
ATOM 1508 N N . LEU A 1 192 ? 1.504 5.419 7.169 1.00 91.38 192 LEU A N 1
ATOM 1509 C CA . LEU A 1 192 ? 1.292 4.103 6.559 1.00 91.38 192 LEU A CA 1
ATOM 1510 C C . LEU A 1 192 ? 1.423 4.168 5.027 1.00 91.38 192 LEU A C 1
ATOM 1512 O O . LEU A 1 192 ? 1.884 3.226 4.389 1.00 91.38 192 LEU A O 1
ATOM 1516 N N . TRP A 1 193 ? 1.019 5.290 4.431 1.00 92.06 193 TRP A N 1
ATOM 1517 C CA . TRP A 1 193 ? 1.141 5.512 2.996 1.00 92.06 193 TRP A CA 1
ATOM 1518 C C . TRP A 1 193 ? 2.603 5.579 2.543 1.00 92.06 193 TRP A C 1
ATOM 1520 O O . TRP A 1 193 ? 2.964 4.963 1.541 1.00 92.06 193 TRP A O 1
ATOM 1530 N N . GLU A 1 194 ? 3.456 6.302 3.271 1.00 92.12 194 GLU A N 1
ATOM 1531 C CA . GLU A 1 194 ? 4.903 6.333 3.020 1.00 92.12 194 GLU A CA 1
ATOM 1532 C C . GLU A 1 194 ? 5.539 4.973 3.222 1.00 92.12 194 GLU A C 1
ATOM 1534 O O . GLU A 1 194 ? 6.292 4.537 2.357 1.00 92.12 194 GLU A O 1
ATOM 1539 N N . PHE A 1 195 ? 5.146 4.267 4.279 1.00 92.75 195 PHE A N 1
ATOM 1540 C CA . PHE A 1 195 ? 5.612 2.913 4.526 1.00 92.75 195 PHE A CA 1
ATOM 1541 C C . PHE A 1 195 ? 5.318 1.983 3.333 1.00 92.75 195 PHE A C 1
ATOM 1543 O O . PHE A 1 195 ? 6.215 1.333 2.800 1.00 92.75 195 PHE A O 1
ATOM 1550 N N . LEU A 1 196 ? 4.070 1.957 2.847 1.00 93.44 196 LEU A N 1
ATOM 1551 C CA . LEU A 1 196 ? 3.674 1.122 1.705 1.00 93.44 196 LEU A CA 1
ATOM 1552 C C . LEU A 1 196 ? 4.423 1.486 0.419 1.00 93.44 196 LEU A C 1
ATOM 1554 O O . LEU A 1 196 ? 4.834 0.594 -0.328 1.00 93.44 196 LEU A O 1
ATOM 1558 N N . LYS A 1 197 ? 4.597 2.786 0.156 1.00 93.69 197 LYS A N 1
ATOM 1559 C CA . LYS A 1 197 ? 5.383 3.272 -0.984 1.00 93.69 197 LYS A CA 1
ATOM 1560 C C . LYS A 1 197 ? 6.837 2.827 -0.877 1.00 93.69 197 LYS A C 1
ATOM 1562 O O . LYS A 1 197 ? 7.344 2.279 -1.847 1.00 93.69 197 LYS A O 1
ATOM 1567 N N . GLY A 1 198 ? 7.459 2.995 0.290 1.00 94.19 198 GLY A N 1
ATOM 1568 C CA . GLY A 1 198 ? 8.852 2.631 0.533 1.00 94.19 198 GLY A CA 1
ATOM 1569 C C . GLY A 1 198 ? 9.104 1.133 0.365 1.00 94.19 198 GLY A C 1
ATOM 1570 O O . GLY A 1 198 ? 10.081 0.744 -0.267 1.00 94.19 198 GLY A O 1
ATOM 1571 N N . VAL A 1 199 ? 8.185 0.279 0.835 1.00 93.69 199 VAL A N 1
ATOM 1572 C CA . VAL A 1 199 ? 8.273 -1.172 0.601 1.00 93.69 199 VAL A CA 1
ATOM 1573 C C . VAL A 1 199 ? 8.214 -1.482 -0.892 1.00 93.69 199 VAL A C 1
ATOM 1575 O O . VAL A 1 199 ? 9.070 -2.202 -1.402 1.00 93.69 199 VAL A O 1
ATOM 1578 N N . ALA A 1 200 ? 7.219 -0.953 -1.607 1.00 94.25 200 ALA A N 1
ATOM 1579 C CA . ALA A 1 200 ? 7.075 -1.223 -3.035 1.00 94.25 200 ALA A CA 1
ATOM 1580 C C . ALA A 1 200 ? 8.263 -0.688 -3.845 1.00 94.25 200 ALA A C 1
ATOM 1582 O O . ALA A 1 200 ? 8.741 -1.368 -4.747 1.00 94.25 200 ALA A O 1
ATOM 1583 N N . GLU A 1 201 ? 8.760 0.493 -3.490 1.00 95.00 201 GLU A N 1
ATOM 1584 C CA . GLU A 1 201 ? 9.919 1.118 -4.111 1.00 95.00 201 GLU A CA 1
ATOM 1585 C C . GLU A 1 201 ? 11.183 0.293 -3.912 1.00 95.00 201 GLU A C 1
ATOM 1587 O O . GLU A 1 201 ? 11.830 -0.065 -4.893 1.00 95.00 201 GLU A O 1
ATOM 1592 N N . ALA A 1 202 ? 11.466 -0.129 -2.677 1.00 94.31 202 ALA A N 1
ATOM 1593 C CA . ALA A 1 202 ? 12.592 -1.008 -2.397 1.00 94.31 202 ALA A CA 1
ATOM 1594 C C . ALA A 1 202 ? 12.512 -2.318 -3.201 1.00 94.31 202 ALA A C 1
ATOM 1596 O O . ALA A 1 202 ? 13.528 -2.794 -3.702 1.00 94.31 202 ALA A O 1
ATOM 1597 N N . LYS A 1 203 ? 11.314 -2.899 -3.372 1.00 93.88 203 LYS A N 1
ATOM 1598 C CA . LYS A 1 203 ? 11.146 -4.110 -4.193 1.00 93.88 203 LYS A CA 1
ATOM 1599 C C . LYS A 1 203 ? 11.419 -3.850 -5.679 1.00 93.88 203 LYS A C 1
ATOM 1601 O O . LYS A 1 203 ? 12.097 -4.664 -6.300 1.00 93.88 203 LYS A O 1
ATOM 1606 N N . VAL A 1 204 ? 10.903 -2.755 -6.244 1.00 94.25 204 VAL A N 1
ATOM 1607 C CA . VAL A 1 204 ? 11.122 -2.408 -7.662 1.00 94.25 204 VAL A CA 1
ATOM 1608 C C . VAL A 1 204 ? 12.593 -2.114 -7.920 1.00 94.25 204 VAL A C 1
ATOM 1610 O O . VAL A 1 204 ? 13.163 -2.666 -8.850 1.00 94.25 204 VAL A O 1
ATOM 1613 N N . LEU A 1 205 ? 13.225 -1.290 -7.089 1.00 93.62 205 LEU A N 1
ATOM 1614 C CA . LEU A 1 205 ? 14.612 -0.878 -7.303 1.00 93.62 205 LEU A CA 1
ATOM 1615 C C . LEU A 1 205 ? 15.620 -2.013 -7.058 1.00 93.62 205 LEU A C 1
ATOM 1617 O O . LEU A 1 205 ? 16.726 -1.977 -7.588 1.00 93.62 205 LEU A O 1
ATOM 1621 N N . ALA A 1 206 ? 15.248 -3.033 -6.277 1.00 92.69 206 ALA A N 1
ATOM 1622 C CA . ALA A 1 206 ? 16.114 -4.180 -6.013 1.00 92.69 206 ALA A CA 1
ATOM 1623 C C . ALA A 1 206 ? 16.004 -5.293 -7.060 1.00 92.69 206 ALA A C 1
ATOM 1625 O O . ALA A 1 206 ? 16.966 -6.033 -7.260 1.00 92.69 206 ALA A O 1
ATOM 1626 N N . TYR A 1 207 ? 14.832 -5.467 -7.680 1.00 91.94 207 TYR A N 1
ATOM 1627 C CA . TYR A 1 207 ? 14.551 -6.647 -8.510 1.00 91.94 207 TYR A CA 1
ATOM 1628 C C . TYR A 1 207 ? 13.847 -6.360 -9.834 1.00 91.94 207 TYR A C 1
ATOM 1630 O O . TYR A 1 207 ? 13.592 -7.295 -10.586 1.00 91.94 207 TYR A O 1
ATOM 1638 N N . GLY A 1 208 ? 13.441 -5.120 -10.085 1.00 92.94 208 GLY A N 1
ATOM 1639 C CA . GLY A 1 208 ? 12.569 -4.773 -11.195 1.00 92.94 208 GLY A CA 1
ATOM 1640 C C . GLY A 1 208 ? 11.155 -5.345 -11.055 1.00 92.94 208 GLY A C 1
ATOM 1641 O O . GLY A 1 208 ? 10.666 -5.662 -9.963 1.00 92.94 208 GLY A O 1
ATOM 1642 N N . PHE A 1 209 ? 10.465 -5.455 -12.190 1.00 92.81 209 PHE A N 1
ATOM 1643 C CA . PHE A 1 209 ? 9.134 -6.053 -12.265 1.00 92.81 209 PHE A CA 1
ATOM 1644 C C . PHE A 1 209 ? 9.158 -7.453 -12.860 1.00 92.81 209 PHE A C 1
ATOM 1646 O O . PHE A 1 209 ? 9.975 -7.790 -13.705 1.00 92.81 209 PHE A O 1
ATOM 1653 N N . PHE A 1 210 ? 8.152 -8.234 -12.488 1.00 90.50 210 PHE A N 1
ATOM 1654 C CA . PHE A 1 210 ? 7.908 -9.583 -12.977 1.00 90.50 210 PHE A CA 1
ATOM 1655 C C . PHE A 1 210 ? 6.514 -9.680 -13.595 1.00 90.50 210 PHE A C 1
ATOM 1657 O O . PHE A 1 210 ? 5.656 -8.810 -13.419 1.00 90.50 210 PHE A O 1
ATOM 1664 N N . ASN A 1 211 ? 6.253 -10.769 -14.309 1.00 86.62 211 ASN A N 1
ATOM 1665 C CA . ASN A 1 211 ? 4.889 -11.197 -14.599 1.00 86.62 211 ASN A CA 1
ATOM 1666 C C . ASN A 1 211 ? 4.375 -12.194 -13.541 1.00 86.62 211 ASN A C 1
ATOM 1668 O O . ASN A 1 211 ? 5.112 -12.626 -12.658 1.00 86.62 211 ASN A O 1
ATOM 1672 N N . ALA A 1 212 ? 3.108 -12.599 -13.660 1.00 80.81 212 ALA A N 1
ATOM 1673 C CA . ALA A 1 212 ? 2.469 -13.542 -12.736 1.00 80.81 212 ALA A CA 1
ATOM 1674 C C . ALA A 1 212 ? 3.155 -14.922 -12.664 1.00 80.81 212 ALA A C 1
ATOM 1676 O O . ALA A 1 212 ? 2.974 -15.653 -11.697 1.00 80.81 212 ALA A O 1
ATOM 1677 N N . SER A 1 213 ? 3.932 -15.296 -13.685 1.00 81.19 213 SER A N 1
ATOM 1678 C CA . SER A 1 213 ? 4.694 -16.549 -13.730 1.00 81.19 213 SER A CA 1
ATOM 1679 C C . SER A 1 213 ? 6.101 -16.416 -13.137 1.00 81.19 213 SER A C 1
ATOM 1681 O O . SER A 1 213 ? 6.868 -17.371 -13.206 1.00 81.19 213 SER A O 1
ATOM 1683 N N . GLY A 1 214 ? 6.455 -15.250 -12.586 1.00 81.62 214 GLY A N 1
ATOM 1684 C CA . GLY A 1 214 ? 7.770 -14.999 -11.995 1.00 81.62 214 GLY A CA 1
ATOM 1685 C C . GLY A 1 214 ? 8.887 -14.778 -13.011 1.00 81.62 214 GLY A C 1
ATOM 1686 O O . GLY A 1 214 ? 10.057 -14.876 -12.656 1.00 81.62 214 GLY A O 1
ATOM 1687 N N . ILE A 1 215 ? 8.547 -14.493 -14.272 1.00 87.31 215 ILE A N 1
ATOM 1688 C CA . ILE A 1 215 ? 9.537 -14.111 -15.286 1.00 87.31 215 ILE A CA 1
ATOM 1689 C C . ILE A 1 215 ? 9.743 -12.602 -15.192 1.00 87.31 215 ILE A C 1
ATOM 1691 O O . ILE A 1 215 ? 8.764 -11.849 -15.232 1.00 87.31 215 ILE A O 1
ATOM 1695 N N . GLU A 1 216 ? 11.002 -12.194 -15.074 1.00 90.31 216 GLU A N 1
ATOM 1696 C CA . GLU A 1 216 ? 11.420 -10.794 -15.047 1.00 90.31 216 GLU A CA 1
ATOM 1697 C C . GLU A 1 216 ? 11.017 -10.077 -16.340 1.00 90.31 216 GLU A C 1
ATOM 1699 O O . GLU A 1 216 ? 11.048 -10.645 -17.436 1.00 90.31 216 GLU A O 1
ATOM 1704 N N . LEU A 1 217 ? 10.557 -8.840 -16.196 1.00 89.94 217 LEU A N 1
ATOM 1705 C CA . LEU A 1 217 ? 10.217 -7.971 -17.308 1.00 89.94 217 LEU A CA 1
ATOM 1706 C C . LEU A 1 217 ? 11.461 -7.192 -17.715 1.00 89.94 217 LEU A C 1
ATOM 1708 O O . LEU A 1 217 ? 12.135 -6.609 -16.876 1.00 89.94 217 LEU A O 1
ATOM 1712 N N . GLU A 1 218 ? 11.723 -7.152 -19.015 1.00 90.31 218 GLU A N 1
ATOM 1713 C CA . GLU A 1 218 ? 12.849 -6.409 -19.572 1.00 90.31 218 GLU A CA 1
ATOM 1714 C C . GLU A 1 218 ? 12.676 -4.907 -19.324 1.00 90.31 218 GLU A C 1
ATOM 1716 O O . GLU A 1 218 ? 11.620 -4.339 -19.631 1.00 90.31 218 GLU A O 1
ATOM 1721 N N . TYR A 1 219 ? 13.707 -4.266 -18.778 1.00 89.81 219 TYR A N 1
ATOM 1722 C CA . TYR A 1 219 ? 13.783 -2.816 -18.678 1.00 89.81 219 TYR A CA 1
ATOM 1723 C C . TYR A 1 219 ? 14.363 -2.233 -19.968 1.00 89.81 219 TYR A C 1
ATOM 1725 O O . TYR A 1 219 ? 15.349 -2.735 -20.499 1.00 89.81 219 TYR A O 1
ATOM 1733 N N . SER A 1 220 ? 13.726 -1.195 -20.507 1.00 88.62 220 SER A N 1
ATOM 1734 C CA . SER A 1 220 ? 14.186 -0.518 -21.716 1.00 88.62 220 SER A CA 1
ATOM 1735 C C . SER A 1 220 ? 14.740 0.851 -21.354 1.00 88.62 220 SER A C 1
ATOM 1737 O O . SER A 1 220 ? 13.963 1.773 -21.109 1.00 88.62 220 SER A O 1
ATOM 1739 N N . GLU A 1 221 ? 16.064 0.990 -21.412 1.00 86.62 221 GLU A N 1
ATOM 1740 C CA . GLU A 1 221 ? 16.773 2.265 -21.211 1.00 86.62 221 GLU A CA 1
ATOM 1741 C C . GLU A 1 221 ? 16.249 3.364 -22.144 1.00 86.62 221 GLU A C 1
ATOM 1743 O O . GLU A 1 221 ? 15.920 4.466 -21.710 1.00 86.62 221 GLU A O 1
ATOM 1748 N N . ASP A 1 222 ? 16.039 3.034 -23.424 1.00 88.06 222 ASP A N 1
ATOM 1749 C CA . ASP A 1 222 ? 15.502 3.970 -24.422 1.00 88.06 222 ASP A CA 1
ATOM 1750 C C . ASP A 1 222 ? 14.120 4.527 -24.043 1.00 88.06 222 ASP A C 1
ATOM 1752 O O . ASP A 1 222 ? 13.751 5.638 -24.436 1.00 88.06 222 ASP A O 1
ATOM 1756 N N . ARG A 1 223 ? 13.317 3.740 -23.317 1.00 85.31 223 ARG A N 1
ATOM 1757 C CA . ARG A 1 223 ? 11.965 4.119 -22.884 1.00 85.31 223 ARG A CA 1
ATOM 1758 C C . ARG A 1 223 ? 11.924 4.615 -21.439 1.00 85.31 223 ARG A C 1
ATOM 1760 O O . ARG A 1 223 ? 10.893 5.172 -21.056 1.00 85.31 223 ARG A O 1
ATOM 1767 N N . GLY A 1 224 ? 12.989 4.396 -20.666 1.00 84.31 224 GLY A N 1
ATOM 1768 C CA . GLY A 1 224 ? 13.025 4.574 -19.216 1.00 84.31 224 GLY A CA 1
ATOM 1769 C C . GLY A 1 224 ? 11.907 3.811 -18.500 1.00 84.31 224 GLY A C 1
ATOM 1770 O O . GLY A 1 224 ? 11.289 4.351 -17.586 1.00 84.31 224 GLY A O 1
ATOM 1771 N N . ASP A 1 225 ? 11.515 2.634 -19.000 1.00 86.81 225 ASP A N 1
ATOM 1772 C CA . ASP A 1 225 ? 10.416 1.847 -18.424 1.00 86.81 225 ASP A CA 1
ATOM 1773 C C . ASP A 1 225 ? 10.484 0.368 -18.837 1.00 86.81 225 ASP A C 1
ATOM 1775 O O . ASP A 1 225 ? 11.103 -0.013 -19.833 1.00 86.81 225 ASP A O 1
ATOM 1779 N N . PHE A 1 226 ? 9.760 -0.469 -18.100 1.00 87.62 226 PHE A N 1
ATOM 1780 C CA . PHE A 1 226 ? 9.647 -1.901 -18.340 1.00 87.62 226 PHE A CA 1
ATOM 1781 C C . PHE A 1 226 ? 8.758 -2.224 -19.546 1.00 87.62 226 PHE A C 1
ATOM 1783 O O . PHE A 1 226 ? 7.665 -1.672 -19.740 1.00 87.62 226 PHE A O 1
ATOM 1790 N N . ILE A 1 227 ? 9.188 -3.195 -20.348 1.00 86.94 227 ILE A N 1
ATOM 1791 C CA . ILE A 1 227 ? 8.451 -3.703 -21.501 1.00 86.94 227 ILE A CA 1
ATOM 1792 C C . ILE A 1 227 ? 7.354 -4.656 -21.015 1.00 86.94 227 ILE A C 1
ATOM 1794 O O . ILE A 1 227 ? 7.564 -5.849 -20.797 1.00 86.94 227 ILE A O 1
ATOM 1798 N N . VAL A 1 228 ? 6.138 -4.125 -20.869 1.00 81.62 228 VAL A N 1
ATOM 1799 C CA . VAL A 1 228 ? 4.964 -4.907 -20.454 1.00 81.62 228 VAL A CA 1
ATOM 1800 C C . VAL A 1 228 ? 4.083 -5.259 -21.658 1.00 81.62 228 VAL A C 1
ATOM 1802 O O . VAL A 1 228 ? 3.618 -4.352 -22.359 1.00 81.62 228 VAL A O 1
ATOM 1805 N N . PRO A 1 229 ? 3.797 -6.551 -21.908 1.00 74.75 229 PRO A N 1
ATOM 1806 C CA . PRO A 1 229 ? 2.802 -6.955 -22.899 1.00 74.75 229 PRO A CA 1
ATOM 1807 C C . PRO A 1 229 ? 1.423 -6.357 -22.589 1.00 74.75 229 PRO A C 1
ATOM 1809 O O . PRO A 1 229 ? 1.045 -6.229 -21.428 1.00 74.75 229 PRO A O 1
ATOM 1812 N N . ARG A 1 230 ? 0.655 -6.001 -23.629 1.00 63.25 230 ARG A N 1
ATOM 1813 C CA . ARG A 1 230 ? -0.605 -5.230 -23.507 1.00 63.25 230 ARG A CA 1
ATOM 1814 C C . ARG A 1 230 ? -1.666 -5.859 -22.591 1.00 63.25 230 ARG A C 1
ATOM 1816 O O . ARG A 1 230 ? -2.562 -5.154 -22.141 1.00 63.25 230 ARG A O 1
ATOM 1823 N N . ASP A 1 231 ? -1.591 -7.159 -22.355 1.00 64.50 231 ASP A N 1
ATOM 1824 C CA . ASP A 1 231 ? -2.522 -7.969 -21.571 1.00 64.50 231 ASP A CA 1
ATOM 1825 C C . ASP A 1 231 ? -1.965 -8.407 -20.205 1.00 64.50 231 ASP A C 1
ATOM 1827 O O . ASP A 1 231 ? -2.679 -9.041 -19.428 1.00 64.50 231 ASP A O 1
ATOM 1831 N N . LYS A 1 232 ? -0.712 -8.066 -19.881 1.00 72.75 232 LYS A N 1
ATOM 1832 C CA . LYS A 1 232 ? -0.051 -8.511 -18.649 1.00 72.75 232 LYS A CA 1
ATOM 1833 C C . LYS A 1 232 ? 0.055 -7.395 -17.616 1.00 72.75 232 LYS A C 1
ATOM 1835 O O . LYS A 1 232 ? 0.210 -6.223 -17.942 1.00 72.75 232 LYS A O 1
ATOM 1840 N N . GLN A 1 233 ? -0.027 -7.782 -16.346 1.00 78.62 233 GLN A N 1
ATOM 1841 C CA . GLN A 1 233 ? 0.192 -6.888 -15.211 1.00 78.62 233 GLN A CA 1
ATOM 1842 C C . GLN A 1 233 ? 1.625 -7.008 -14.693 1.00 78.62 233 GLN A C 1
ATOM 1844 O O . GLN A 1 233 ? 2.233 -8.082 -14.755 1.00 78.62 233 GLN A O 1
ATOM 1849 N N . ARG A 1 234 ? 2.131 -5.907 -14.137 1.00 88.62 234 ARG A N 1
ATOM 1850 C CA . ARG A 1 234 ? 3.402 -5.869 -13.414 1.00 88.62 234 ARG A CA 1
ATOM 1851 C C . ARG A 1 234 ? 3.232 -6.482 -12.027 1.00 88.62 234 ARG A C 1
ATOM 1853 O O . ARG A 1 234 ? 2.249 -6.204 -11.342 1.00 88.62 234 ARG A O 1
ATOM 1860 N N . HIS A 1 235 ? 4.191 -7.301 -11.632 1.00 91.56 235 HIS A N 1
ATOM 1861 C CA . HIS A 1 235 ? 4.249 -7.953 -10.332 1.00 91.56 235 HIS A CA 1
ATOM 1862 C C . HIS A 1 235 ? 5.553 -7.578 -9.641 1.00 91.56 235 HIS A C 1
ATOM 1864 O O . HIS A 1 235 ? 6.594 -7.448 -10.279 1.00 91.56 235 HIS A O 1
ATOM 1870 N N . LEU A 1 236 ? 5.483 -7.414 -8.332 1.00 92.25 236 LEU A N 1
ATOM 1871 C CA . LEU A 1 236 ? 6.622 -7.233 -7.454 1.00 92.25 236 LEU A CA 1
ATOM 1872 C C . LEU A 1 236 ? 7.024 -8.593 -6.904 1.00 92.25 236 LEU A C 1
ATOM 1874 O O . LEU A 1 236 ? 6.160 -9.413 -6.571 1.00 92.25 236 LEU A O 1
ATOM 1878 N N . ARG A 1 237 ? 8.327 -8.818 -6.751 1.00 92.06 237 ARG A N 1
ATOM 1879 C CA . ARG A 1 237 ? 8.816 -9.928 -5.938 1.00 92.06 237 ARG A CA 1
ATOM 1880 C C . ARG A 1 237 ? 8.497 -9.627 -4.477 1.00 92.06 237 ARG A C 1
ATOM 1882 O O . ARG A 1 237 ? 9.028 -8.691 -3.890 1.00 92.06 237 ARG A O 1
ATOM 1889 N N . PHE A 1 238 ? 7.600 -10.410 -3.898 1.00 87.56 238 PHE A N 1
ATOM 1890 C CA . PHE A 1 238 ? 7.221 -10.297 -2.496 1.00 87.56 238 PHE A CA 1
ATOM 1891 C C . PHE A 1 238 ? 8.265 -10.970 -1.605 1.00 87.56 238 PHE A C 1
ATOM 1893 O O . PHE A 1 238 ? 8.774 -10.365 -0.666 1.00 87.56 238 PHE A O 1
ATOM 1900 N N . SER A 1 239 ? 8.612 -12.205 -1.960 1.00 83.38 239 SER A N 1
ATOM 1901 C CA . SER A 1 239 ? 9.663 -13.020 -1.356 1.00 83.38 239 SER A CA 1
ATOM 1902 C C . SER A 1 239 ? 10.222 -13.982 -2.408 1.00 83.38 239 SER A C 1
ATOM 1904 O O . SER A 1 239 ? 9.806 -13.960 -3.571 1.00 83.38 239 SER A O 1
ATOM 1906 N N . ASP A 1 240 ? 11.198 -14.807 -2.042 1.00 81.25 240 ASP A N 1
ATOM 1907 C CA . ASP A 1 240 ? 11.781 -15.794 -2.953 1.00 81.25 240 ASP A CA 1
ATOM 1908 C C . ASP A 1 240 ? 10.707 -16.712 -3.553 1.00 81.25 240 ASP A C 1
ATOM 1910 O O . ASP A 1 240 ? 10.022 -17.448 -2.845 1.00 81.25 240 ASP A O 1
ATOM 1914 N N . GLY A 1 241 ? 10.551 -16.646 -4.879 1.00 81.31 241 GLY A N 1
ATOM 1915 C CA . GLY A 1 241 ? 9.563 -17.434 -5.621 1.00 81.31 241 GLY A CA 1
ATOM 1916 C C . GLY A 1 241 ? 8.108 -16.971 -5.474 1.00 81.31 241 GLY A C 1
ATOM 1917 O O . GLY A 1 241 ? 7.215 -17.648 -5.976 1.00 81.31 241 GLY A O 1
ATOM 1918 N N . MET A 1 242 ? 7.851 -15.836 -4.818 1.00 85.94 242 MET A N 1
ATOM 1919 C CA . MET A 1 242 ? 6.508 -15.287 -4.613 1.00 85.94 242 MET A CA 1
ATOM 1920 C C . MET A 1 242 ? 6.392 -13.914 -5.265 1.00 85.94 242 MET A C 1
ATOM 1922 O O . MET A 1 242 ? 7.095 -12.974 -4.893 1.00 85.94 242 MET A O 1
ATOM 1926 N N . PHE A 1 243 ? 5.457 -13.785 -6.200 1.00 88.94 243 PHE A N 1
ATOM 1927 C CA . PHE A 1 243 ? 5.231 -12.569 -6.976 1.00 88.94 243 PHE A CA 1
ATOM 1928 C C . PHE A 1 243 ? 3.774 -12.146 -6.852 1.00 88.94 243 PHE A C 1
ATOM 1930 O O . PHE A 1 243 ? 2.884 -12.994 -6.856 1.00 88.94 243 PHE A O 1
ATOM 1937 N N . MET A 1 244 ? 3.522 -10.846 -6.733 1.00 89.69 244 MET A N 1
ATOM 1938 C CA . MET A 1 244 ? 2.161 -10.318 -6.628 1.00 89.69 244 MET A CA 1
ATOM 1939 C C . MET A 1 244 ? 2.051 -8.924 -7.224 1.00 89.69 244 MET A C 1
ATOM 1941 O O . MET A 1 244 ? 3.033 -8.188 -7.301 1.00 89.69 244 MET A O 1
ATOM 1945 N N . SER A 1 245 ? 0.853 -8.547 -7.641 1.00 89.38 245 SER A N 1
ATOM 1946 C CA . SER A 1 245 ? 0.586 -7.193 -8.122 1.00 89.38 245 SER A CA 1
ATOM 1947 C C . SER A 1 245 ? 0.752 -6.148 -7.001 1.00 89.38 245 SER A C 1
ATOM 1949 O O . SER A 1 245 ? 0.573 -6.466 -5.819 1.00 89.38 245 SER A O 1
ATOM 1951 N N . PRO A 1 246 ? 1.012 -4.868 -7.332 1.00 90.31 246 PRO A N 1
ATOM 1952 C CA . PRO A 1 246 ? 1.005 -3.785 -6.344 1.00 90.31 246 PRO A CA 1
ATOM 1953 C C . PRO A 1 246 ? -0.305 -3.710 -5.542 1.00 90.31 246 PRO A C 1
ATOM 1955 O O . PRO A 1 246 ? -0.295 -3.447 -4.341 1.00 90.31 246 PRO A O 1
ATOM 1958 N N . LYS A 1 247 ? -1.445 -4.003 -6.184 1.00 90.38 247 LYS A N 1
ATOM 1959 C CA . LYS A 1 247 ? -2.748 -4.082 -5.512 1.00 90.38 247 LYS A CA 1
ATOM 1960 C C . LYS A 1 247 ? -2.761 -5.169 -4.435 1.00 90.38 247 LYS A C 1
ATOM 1962 O O . LYS A 1 247 ? -3.196 -4.906 -3.315 1.00 90.38 247 LYS A O 1
ATOM 1967 N N . GLU A 1 248 ? -2.290 -6.372 -4.750 1.00 90.12 248 GLU A N 1
ATOM 1968 C CA . GLU A 1 248 ? -2.240 -7.484 -3.792 1.00 90.12 248 GLU A CA 1
ATOM 1969 C C . GLU A 1 248 ? -1.292 -7.196 -2.627 1.00 90.12 248 GLU A C 1
ATOM 1971 O O . GLU A 1 248 ? -1.641 -7.504 -1.488 1.00 90.12 248 GLU A O 1
ATOM 1976 N N . LEU A 1 249 ? -0.148 -6.551 -2.886 1.00 91.75 249 LEU A N 1
ATOM 1977 C CA . LEU A 1 249 ? 0.762 -6.085 -1.837 1.00 91.75 249 LEU A CA 1
ATOM 1978 C C . LEU A 1 249 ? 0.019 -5.171 -0.853 1.00 91.75 249 LEU A C 1
ATOM 1980 O O . LEU A 1 249 ? -0.073 -5.486 0.331 1.00 91.75 249 LEU A O 1
ATOM 1984 N N . MET A 1 250 ? -0.573 -4.080 -1.349 1.00 92.62 250 MET A N 1
ATOM 1985 C CA . MET A 1 250 ? -1.329 -3.132 -0.523 1.00 92.62 250 MET A CA 1
ATOM 1986 C C . MET A 1 250 ? -2.457 -3.825 0.250 1.00 92.62 250 MET A C 1
ATOM 1988 O O . MET A 1 250 ? -2.612 -3.597 1.447 1.00 92.62 250 MET A O 1
ATOM 1992 N N . THR A 1 251 ? -3.211 -4.705 -0.411 1.00 92.50 251 THR A N 1
ATOM 1993 C CA . THR A 1 251 ? -4.325 -5.440 0.208 1.00 92.50 251 THR A CA 1
ATOM 1994 C C . THR A 1 251 ? -3.842 -6.315 1.363 1.00 92.50 251 THR A C 1
ATOM 1996 O O . THR A 1 251 ? -4.416 -6.261 2.446 1.00 92.50 251 THR A O 1
ATOM 1999 N N . ARG A 1 252 ? -2.740 -7.058 1.187 1.00 91.62 252 ARG A N 1
ATOM 2000 C CA . ARG A 1 252 ? -2.177 -7.903 2.252 1.00 91.62 252 ARG A CA 1
ATOM 2001 C C . ARG A 1 252 ? -1.725 -7.100 3.464 1.00 91.62 252 ARG A C 1
ATOM 2003 O O . ARG A 1 252 ? -1.975 -7.522 4.589 1.00 91.62 252 ARG A O 1
ATOM 2010 N N . PHE A 1 253 ? -1.075 -5.958 3.250 1.00 93.88 253 PHE A N 1
ATOM 2011 C CA . PHE A 1 253 ? -0.692 -5.080 4.356 1.00 93.88 253 PHE A CA 1
ATOM 2012 C C . PHE A 1 253 ? -1.918 -4.513 5.073 1.00 93.88 253 PHE A C 1
ATOM 2014 O O . PHE A 1 253 ? -1.964 -4.555 6.302 1.00 93.88 253 PHE A O 1
ATOM 2021 N N . LEU A 1 254 ? -2.926 -4.052 4.323 1.00 94.88 254 LEU A N 1
ATOM 2022 C CA . LEU A 1 254 ? -4.187 -3.564 4.883 1.00 94.88 254 LEU A CA 1
ATOM 2023 C C . LEU A 1 254 ? -4.894 -4.642 5.718 1.00 94.88 254 LEU A C 1
ATOM 2025 O O . LEU A 1 254 ? -5.321 -4.359 6.831 1.00 94.88 254 LEU A O 1
ATOM 2029 N N . ASP A 1 255 ? -4.981 -5.879 5.235 1.00 93.44 255 ASP A N 1
ATOM 2030 C CA . ASP A 1 255 ? -5.614 -6.975 5.975 1.00 93.44 255 ASP A CA 1
ATOM 2031 C C . ASP A 1 255 ? -4.903 -7.285 7.306 1.00 93.44 255 ASP A C 1
ATOM 2033 O O . ASP A 1 255 ? -5.561 -7.616 8.298 1.00 93.44 255 ASP A O 1
ATOM 2037 N N . VAL A 1 256 ? -3.571 -7.153 7.357 1.00 92.94 256 VAL A N 1
ATOM 2038 C CA . VAL A 1 256 ? -2.803 -7.329 8.600 1.00 92.94 256 VAL A CA 1
ATOM 2039 C C . VAL A 1 256 ? -3.081 -6.197 9.582 1.00 92.94 256 VAL A C 1
ATOM 2041 O O . VAL A 1 256 ? -3.467 -6.461 10.717 1.00 92.94 256 VAL A O 1
ATOM 2044 N N . ILE A 1 257 ? -2.953 -4.937 9.163 1.00 95.25 257 ILE A N 1
ATOM 2045 C CA . ILE A 1 257 ? -3.132 -3.788 10.069 1.00 95.25 257 ILE A CA 1
ATOM 2046 C C . ILE A 1 257 ? -4.596 -3.565 10.481 1.00 95.25 257 ILE A C 1
ATOM 2048 O O . ILE A 1 257 ? -4.861 -2.993 11.535 1.00 95.25 257 ILE A O 1
ATOM 2052 N N . LEU A 1 258 ? -5.559 -4.054 9.694 1.00 94.81 258 LEU A N 1
ATOM 2053 C CA . LEU A 1 258 ? -6.970 -4.116 10.083 1.00 94.81 258 LEU A CA 1
ATOM 2054 C C . LEU A 1 258 ? -7.245 -5.219 11.121 1.00 94.81 258 LEU A C 1
ATOM 2056 O O . LEU A 1 258 ? -8.350 -5.295 11.658 1.00 94.81 258 LEU A O 1
ATOM 2060 N N . GLY A 1 259 ? -6.270 -6.091 11.400 1.00 91.88 259 GLY A N 1
ATOM 2061 C CA . GLY A 1 259 ? -6.411 -7.220 12.318 1.00 91.88 259 GLY A CA 1
ATOM 2062 C C . GLY A 1 259 ? -7.245 -8.377 11.764 1.00 91.88 259 GLY A C 1
ATOM 2063 O O . GLY A 1 259 ? -7.755 -9.190 12.545 1.00 91.88 259 GLY A O 1
ATOM 2064 N N . ARG A 1 260 ? -7.411 -8.451 10.436 1.00 90.75 260 ARG A N 1
ATOM 2065 C CA . ARG A 1 260 ? -8.101 -9.557 9.748 1.00 90.75 260 ARG A CA 1
ATOM 2066 C C . ARG A 1 260 ? -7.164 -10.737 9.516 1.00 90.75 260 ARG A C 1
ATOM 2068 O O . ARG A 1 260 ? -7.582 -11.885 9.584 1.00 90.75 260 ARG A O 1
ATOM 2075 N N . LYS A 1 261 ? -5.883 -10.462 9.272 1.00 89.12 261 LYS A N 1
ATOM 2076 C CA . LYS A 1 261 ? -4.846 -11.471 9.031 1.00 89.12 261 LYS A CA 1
ATOM 2077 C C . LYS A 1 261 ? -3.671 -11.291 9.993 1.00 89.12 261 LYS A C 1
ATOM 2079 O O . LYS A 1 261 ? -3.433 -10.204 10.506 1.00 89.12 261 LYS A O 1
ATOM 2084 N N . GLY A 1 262 ? -2.938 -12.373 10.253 1.00 87.38 262 GLY A N 1
ATOM 2085 C CA . GLY A 1 262 ? -1.745 -12.337 11.106 1.00 87.38 262 GLY A CA 1
ATOM 2086 C C . GLY A 1 262 ? -0.513 -11.780 10.385 1.00 87.38 262 GLY A C 1
ATOM 2087 O O . GLY A 1 262 ? -0.408 -11.855 9.161 1.00 87.38 262 GLY A O 1
ATOM 2088 N N . ASN A 1 263 ? 0.470 -11.292 11.143 1.00 87.44 263 ASN A N 1
ATOM 2089 C CA . ASN A 1 263 ? 1.710 -10.718 10.602 1.00 87.44 263 ASN A CA 1
ATOM 2090 C C . ASN A 1 263 ? 2.526 -11.660 9.696 1.00 87.44 263 ASN A C 1
ATOM 2092 O O . ASN A 1 263 ? 3.276 -11.197 8.837 1.00 87.44 263 ASN A O 1
ATOM 2096 N N . TYR A 1 264 ? 2.340 -12.978 9.810 1.00 85.94 264 TYR A N 1
ATOM 2097 C CA . TYR A 1 264 ? 2.986 -13.968 8.948 1.00 85.94 264 TYR A CA 1
ATOM 2098 C C . TYR A 1 264 ? 2.661 -13.778 7.457 1.00 85.94 264 TYR A C 1
ATOM 2100 O O . TYR A 1 264 ? 3.406 -14.250 6.602 1.00 85.94 264 TYR A O 1
ATOM 2108 N N . HIS A 1 265 ? 1.572 -13.072 7.133 1.00 86.44 265 HIS A N 1
ATOM 2109 C CA . HIS A 1 265 ? 1.219 -12.734 5.757 1.00 86.44 265 HIS A CA 1
ATOM 2110 C C . HIS A 1 265 ? 2.128 -11.674 5.128 1.00 86.44 265 HIS A C 1
ATOM 2112 O O . HIS A 1 265 ? 2.187 -11.619 3.900 1.00 86.44 265 HIS A O 1
ATOM 2118 N N . ILE A 1 266 ? 2.817 -10.861 5.938 1.00 88.31 266 ILE A N 1
ATOM 2119 C CA . ILE A 1 266 ? 3.724 -9.788 5.492 1.00 88.31 266 ILE A CA 1
ATOM 2120 C C . ILE A 1 266 ? 5.171 -9.978 5.953 1.00 88.31 266 ILE A C 1
ATOM 2122 O O . ILE A 1 266 ? 6.064 -9.313 5.439 1.00 88.31 266 ILE A O 1
ATOM 2126 N N . SER A 1 267 ? 5.436 -10.924 6.855 1.00 86.62 267 SER A N 1
ATOM 2127 C CA . SER A 1 267 ? 6.772 -11.165 7.416 1.00 86.62 267 SER A CA 1
ATOM 2128 C C . SER A 1 267 ? 7.829 -11.609 6.403 1.00 86.62 267 SER A C 1
ATOM 2130 O O . SER A 1 267 ? 9.016 -11.580 6.709 1.00 86.62 267 SER A O 1
ATOM 2132 N N . GLN A 1 268 ? 7.412 -12.039 5.211 1.00 83.44 268 GLN A N 1
ATOM 2133 C CA . GLN A 1 268 ? 8.317 -12.377 4.112 1.00 83.44 268 GLN A CA 1
ATOM 2134 C C . GLN A 1 268 ? 8.605 -11.190 3.184 1.00 83.44 268 GLN A C 1
ATOM 2136 O O . GLN A 1 268 ? 9.538 -11.265 2.391 1.00 83.44 268 GLN A O 1
ATOM 2141 N N . ALA A 1 269 ? 7.800 -10.127 3.254 1.00 84.00 269 ALA A N 1
ATOM 2142 C CA . ALA A 1 269 ? 7.962 -8.947 2.413 1.00 84.00 269 ALA A CA 1
ATOM 2143 C C . ALA A 1 269 ? 8.884 -7.893 3.006 1.00 84.00 269 ALA A C 1
ATOM 2145 O O . ALA A 1 269 ? 9.387 -7.073 2.248 1.00 84.00 269 ALA A O 1
ATOM 2146 N N . VAL A 1 270 ? 9.075 -7.900 4.324 1.00 85.62 270 VAL A N 1
ATOM 2147 C CA . VAL A 1 270 ? 9.885 -6.911 5.037 1.00 85.62 270 VAL A CA 1
ATOM 2148 C C . VAL A 1 270 ? 10.807 -7.594 6.051 1.00 85.62 270 VAL A C 1
ATOM 2150 O O . VAL A 1 270 ? 10.491 -8.688 6.531 1.00 85.62 270 VAL A O 1
ATOM 2153 N N . PRO A 1 271 ? 11.936 -6.964 6.412 1.00 84.75 271 PRO A N 1
ATOM 2154 C CA . PRO A 1 271 ? 12.797 -7.409 7.497 1.00 84.75 271 PRO A CA 1
ATOM 2155 C C . PRO A 1 271 ? 12.055 -7.646 8.819 1.00 84.75 271 PRO A C 1
ATOM 2157 O O . PRO A 1 271 ? 11.086 -6.965 9.153 1.00 84.75 271 PRO A O 1
ATOM 2160 N N . LYS A 1 272 ? 12.548 -8.600 9.620 1.00 83.81 272 LYS A N 1
ATOM 2161 C CA . LYS A 1 272 ? 11.893 -9.020 10.873 1.00 83.81 272 LYS A CA 1
ATOM 2162 C C . LYS A 1 272 ? 11.694 -7.887 11.880 1.00 83.81 272 LYS A C 1
ATOM 2164 O O . LYS A 1 272 ? 10.679 -7.898 12.569 1.00 83.81 272 LYS A O 1
ATOM 2169 N N . HIS A 1 273 ? 12.645 -6.957 11.992 1.00 80.44 273 HIS A N 1
ATOM 2170 C CA . HIS A 1 273 ? 12.518 -5.811 12.901 1.00 80.44 273 HIS A CA 1
ATOM 2171 C C . HIS A 1 273 ? 11.346 -4.914 12.501 1.00 80.44 273 HIS A C 1
ATOM 2173 O O . HIS A 1 273 ? 10.526 -4.581 13.347 1.00 80.44 273 HIS A O 1
ATOM 2179 N N . MET A 1 274 ? 11.166 -4.672 11.202 1.00 84.12 274 MET A N 1
ATOM 2180 C CA . MET A 1 274 ? 10.077 -3.840 10.683 1.00 84.12 274 MET A CA 1
ATOM 2181 C C . MET A 1 274 ? 8.693 -4.471 10.857 1.00 84.12 274 MET A C 1
ATOM 2183 O O . MET A 1 274 ? 7.706 -3.753 10.964 1.00 84.12 274 MET A O 1
ATOM 2187 N N . VAL A 1 275 ? 8.584 -5.804 10.925 1.00 85.19 275 VAL A N 1
ATOM 2188 C CA . VAL A 1 275 ? 7.298 -6.464 11.226 1.00 85.19 275 VAL A CA 1
ATOM 2189 C C . VAL A 1 275 ? 6.766 -6.026 12.592 1.00 85.19 275 VAL A C 1
ATOM 2191 O O . VAL A 1 275 ? 5.571 -5.779 12.734 1.00 85.19 275 VAL A O 1
ATOM 2194 N N . GLN A 1 276 ? 7.653 -5.906 13.583 1.00 83.62 276 GLN A N 1
ATOM 2195 C CA . GLN A 1 276 ? 7.279 -5.464 14.928 1.00 83.62 276 GLN A CA 1
ATOM 2196 C C . GLN A 1 276 ? 6.865 -3.990 14.929 1.00 83.62 276 GLN A C 1
ATOM 2198 O O . GLN A 1 276 ? 5.881 -3.627 15.575 1.00 83.62 276 GLN A O 1
ATOM 2203 N N . ASP A 1 277 ? 7.563 -3.157 14.154 1.00 84.00 277 ASP A N 1
ATOM 2204 C CA . ASP A 1 277 ? 7.237 -1.738 14.011 1.00 84.00 277 ASP A CA 1
ATOM 2205 C C . ASP A 1 277 ? 5.865 -1.543 13.356 1.00 84.00 277 ASP A C 1
ATOM 2207 O O . ASP A 1 277 ? 5.065 -0.737 13.829 1.00 84.00 277 ASP A O 1
ATOM 2211 N N . ILE A 1 278 ? 5.527 -2.345 12.342 1.00 87.38 278 ILE A N 1
ATOM 2212 C CA . ILE A 1 278 ? 4.202 -2.304 11.709 1.00 87.38 278 ILE A CA 1
ATOM 2213 C C . ILE A 1 278 ? 3.094 -2.592 12.723 1.00 87.38 278 ILE A C 1
ATOM 2215 O O . ILE A 1 278 ? 2.084 -1.885 12.752 1.00 87.38 278 ILE A O 1
ATOM 2219 N N . GLU A 1 279 ? 3.265 -3.622 13.553 1.00 86.38 279 GLU A N 1
ATOM 2220 C CA . GLU A 1 279 ? 2.275 -3.973 14.573 1.00 86.38 279 GLU A CA 1
ATOM 2221 C C . GLU A 1 279 ? 2.150 -2.893 15.647 1.00 86.38 279 GLU A C 1
ATOM 2223 O O . GLU A 1 2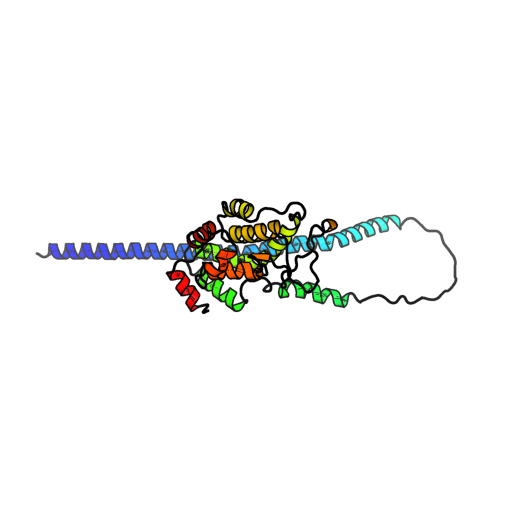79 ? 1.049 -2.570 16.080 1.00 86.38 279 GLU A O 1
ATOM 2228 N N . SER A 1 280 ? 3.266 -2.303 16.062 1.00 86.69 280 SER A N 1
ATOM 2229 C CA . SER A 1 280 ? 3.276 -1.247 17.073 1.00 86.69 280 SER A CA 1
ATOM 2230 C C . SER A 1 280 ? 2.636 0.052 16.564 1.00 86.69 280 SER A C 1
ATOM 2232 O O . SER A 1 280 ? 1.871 0.709 17.276 1.00 86.69 280 SER A O 1
ATOM 2234 N N . ILE A 1 281 ? 2.935 0.427 15.317 1.00 89.44 281 ILE A N 1
ATOM 2235 C CA . ILE A 1 281 ? 2.616 1.750 14.775 1.00 89.44 281 ILE A CA 1
ATOM 2236 C C . ILE A 1 281 ? 1.270 1.751 14.047 1.00 89.44 281 ILE A C 1
ATOM 2238 O O . ILE A 1 281 ? 0.493 2.690 14.226 1.00 89.44 281 ILE A O 1
ATOM 2242 N N . PHE A 1 282 ? 0.975 0.728 13.237 1.00 92.75 282 PHE A N 1
ATOM 2243 C CA . PHE A 1 282 ? -0.131 0.767 12.271 1.00 92.75 282 PHE A CA 1
ATOM 2244 C C . PHE A 1 282 ? -1.298 -0.174 12.590 1.00 92.75 282 PHE A C 1
ATOM 2246 O O . PHE A 1 282 ? -2.402 0.068 12.100 1.00 92.75 282 PHE A O 1
ATOM 2253 N N . LEU A 1 283 ? -1.094 -1.229 13.386 1.00 94.56 283 LEU A N 1
ATOM 2254 C CA . LEU A 1 283 ? -2.156 -2.186 13.709 1.00 94.56 283 LEU A CA 1
ATOM 2255 C C . LEU A 1 283 ? -3.277 -1.518 14.512 1.00 94.56 283 LEU A C 1
ATOM 2257 O O . LEU A 1 283 ? -3.036 -0.863 15.529 1.00 94.56 283 LEU A O 1
ATOM 2261 N N . LEU A 1 284 ? -4.522 -1.725 14.083 1.00 95.56 284 LEU A N 1
ATOM 2262 C CA . LEU A 1 284 ? -5.686 -1.240 14.815 1.00 95.56 284 LEU A CA 1
ATOM 2263 C C . LEU A 1 284 ? -5.708 -1.790 16.251 1.00 95.56 284 LEU A C 1
ATOM 2265 O O . LEU A 1 284 ? -5.399 -2.964 16.463 1.00 95.56 284 LEU A O 1
ATOM 2269 N N . PRO A 1 285 ? -6.144 -1.002 17.247 1.00 95.56 285 PRO A N 1
ATOM 2270 C CA . PRO A 1 285 ? -6.384 -1.508 18.593 1.00 95.56 285 PRO A CA 1
ATOM 2271 C C . PRO A 1 285 ? -7.377 -2.686 18.600 1.00 95.56 285 PRO A C 1
ATOM 2273 O O . PRO A 1 285 ? -8.321 -2.676 17.806 1.00 95.56 285 PRO A O 1
ATOM 2276 N N . PRO A 1 286 ? -7.259 -3.664 19.521 1.00 94.06 286 PRO A N 1
ATOM 2277 C CA . PRO A 1 286 ? -8.117 -4.855 19.533 1.00 94.06 286 PRO A CA 1
ATOM 2278 C C . PRO A 1 286 ? -9.626 -4.567 19.513 1.00 94.06 286 PRO A C 1
ATOM 2280 O O . PRO A 1 286 ? -10.368 -5.246 18.809 1.00 94.06 286 PRO A O 1
ATOM 2283 N N . SER A 1 287 ? -10.073 -3.530 20.229 1.00 93.69 287 SER A N 1
ATOM 2284 C CA . SER A 1 287 ? -11.478 -3.101 20.243 1.00 93.69 287 SER A CA 1
ATOM 2285 C C . SER A 1 287 ? -11.960 -2.588 18.885 1.00 93.69 287 SER A C 1
ATOM 2287 O O . SER A 1 287 ? -13.122 -2.753 18.538 1.00 93.69 287 SER A O 1
ATOM 2289 N N . GLU A 1 288 ? -11.080 -1.955 18.108 1.00 95.31 288 GLU A N 1
ATOM 2290 C CA . GLU A 1 288 ? -11.405 -1.457 16.770 1.00 95.31 288 GLU A CA 1
ATOM 2291 C C . GLU A 1 288 ? -11.320 -2.576 15.721 1.00 95.31 288 GLU A C 1
ATOM 2293 O O . GLU A 1 288 ? -12.143 -2.622 14.810 1.00 95.31 288 GLU A O 1
ATOM 2298 N N . GLN A 1 289 ? -10.403 -3.538 15.886 1.00 94.31 289 GLN A N 1
ATOM 2299 C CA . GLN A 1 289 ? -10.359 -4.743 15.047 1.00 94.31 289 GLN A CA 1
ATOM 2300 C C . GLN A 1 289 ? -11.669 -5.541 15.122 1.00 94.31 289 GLN A C 1
ATOM 2302 O O . GLN A 1 289 ? -12.121 -6.073 14.111 1.00 94.31 289 GLN A O 1
ATOM 2307 N N . GLU A 1 290 ? -12.299 -5.624 16.298 1.00 91.19 290 GLU A N 1
ATOM 2308 C CA . GLU A 1 290 ? -13.593 -6.297 16.466 1.00 91.19 290 GLU A CA 1
ATOM 2309 C C . GLU A 1 290 ? -14.695 -5.641 15.621 1.00 91.19 290 GLU A C 1
ATOM 2311 O O . GLU A 1 290 ? -15.448 -6.337 14.938 1.00 91.19 290 GLU A O 1
ATOM 2316 N N . VAL A 1 291 ? -14.734 -4.304 15.583 1.00 91.75 291 VAL A N 1
ATOM 2317 C CA . VAL A 1 291 ? -15.658 -3.552 14.718 1.00 91.75 291 VAL A CA 1
ATOM 2318 C C . VAL A 1 291 ? -15.435 -3.916 13.252 1.00 91.75 291 VAL A C 1
ATOM 2320 O O . VAL A 1 291 ? -16.397 -4.193 12.538 1.00 91.75 291 VAL A O 1
ATOM 2323 N N . ILE A 1 292 ? -14.177 -3.977 12.807 1.00 92.62 292 ILE A N 1
ATOM 2324 C CA . ILE A 1 292 ? -13.853 -4.340 11.423 1.00 92.62 292 ILE A CA 1
ATOM 2325 C C . ILE A 1 292 ? -14.249 -5.786 11.110 1.00 92.62 292 ILE A C 1
ATOM 2327 O O . ILE A 1 292 ? -14.875 -6.025 10.079 1.00 92.62 292 ILE A O 1
ATOM 2331 N N . ARG A 1 293 ? -13.955 -6.752 11.990 1.00 88.75 293 ARG A N 1
ATOM 2332 C CA . ARG A 1 293 ? -14.307 -8.171 11.776 1.00 88.75 293 ARG A CA 1
ATOM 2333 C C . ARG A 1 293 ? -15.811 -8.398 11.657 1.00 88.75 293 ARG A C 1
ATOM 2335 O O . ARG A 1 293 ? -16.233 -9.213 10.845 1.00 88.75 293 ARG A O 1
ATOM 2342 N N . ASN A 1 294 ? -16.617 -7.659 12.418 1.00 86.75 294 ASN A N 1
ATOM 2343 C CA . ASN A 1 294 ? -18.079 -7.758 12.352 1.00 86.75 294 ASN A CA 1
ATOM 2344 C C . ASN A 1 294 ? -18.651 -7.307 11.002 1.00 86.75 294 ASN A C 1
ATOM 2346 O O . ASN A 1 294 ? -19.749 -7.704 10.620 1.00 86.75 294 ASN A O 1
ATOM 2350 N N . VAL A 1 295 ? -17.914 -6.460 10.293 1.00 85.75 295 VAL A N 1
ATOM 2351 C CA . VAL A 1 295 ? -18.359 -5.811 9.062 1.00 85.75 295 VAL A CA 1
ATOM 2352 C C . VAL A 1 295 ? -17.715 -6.444 7.824 1.00 85.75 295 VAL A C 1
ATOM 2354 O O . VAL A 1 295 ? -18.317 -6.471 6.752 1.00 85.75 295 VAL A O 1
ATOM 2357 N N . MET A 1 296 ? -16.502 -6.969 7.974 1.00 82.19 296 MET A N 1
ATOM 2358 C CA . MET A 1 296 ? -15.738 -7.673 6.949 1.00 82.19 296 MET A CA 1
ATOM 2359 C C . MET A 1 296 ? -15.266 -9.028 7.493 1.00 82.19 296 MET A C 1
ATOM 2361 O O . MET A 1 296 ? -14.076 -9.178 7.807 1.00 82.19 296 MET A O 1
ATOM 2365 N N . PRO A 1 297 ? -16.182 -10.010 7.612 1.00 69.50 297 PRO A N 1
ATOM 2366 C CA . PRO A 1 297 ? -15.814 -11.368 7.997 1.00 69.50 297 PRO A CA 1
ATOM 2367 C C . PRO A 1 297 ? -14.814 -11.966 6.994 1.00 69.50 297 PRO A C 1
ATOM 2369 O O . PRO A 1 297 ? -14.669 -11.470 5.872 1.00 69.50 297 PRO A O 1
ATOM 2372 N N . ASP A 1 298 ? -14.057 -12.963 7.448 1.00 62.78 298 ASP A N 1
ATOM 2373 C CA . ASP A 1 298 ? -13.022 -13.644 6.659 1.00 62.78 298 ASP A CA 1
ATOM 2374 C C . ASP A 1 298 ? -13.547 -14.336 5.394 1.00 62.78 298 ASP A C 1
ATOM 2376 O O . ASP A 1 298 ? -14.659 -14.913 5.436 1.00 62.78 298 ASP A O 1
#

Secondary structure (DSSP, 8-state):
--HHHHHHHHHHHHHHHHHHHHHHHHHHHHHHHHHHHHHHHHHHHHHHHHHHHHHHHHHHHHHHHHHHHHHHHHHHHHTTSSS------------PPP------GGGTHHHHHHHHHTTTTTT-SS-HHHHHHHHHHHTT--SHHHHHHHHHHHHGGGHHHHHHHHGGG--SSS---HHHHHHHHHHT--SHHHHHHHHHHHHHHHH--B-TTSPBPPEEGGGTEE---TT---BEEEETTEEE-HHHHHHHHHHHHTTSS-GGGTTTTS-HHHHHHHHHHTSPPHHHHHHHHHHS--

Radius of gyration: 31.72 Å; chains: 1; bounding box: 59×60×133 Å

Foldseek 3Di:
DVVVVVVVVVVVVVVVVVVVVVVVVVVVVVVVVVVVVVVVVVVVVVVVVVVVVVVVVVVVCVVCVVVVVVVVVVVVVVVVPVDDDDDDDYDDDDDDDDDPDDDDPVVPVVPVVCVVVVLVQVQQLDGPVLLVLLLVLLVVDDDPLSVLLNVCNVCRSCQQVLLQVLLLVADPVDQDDLQVQLCVQVVPPLGPNSNLSSLSSSQCSRQNWDWPQRHHFDQDPVVSGTDDDPPTATWTCQAVVDTHHSSNSSSQLSCCQLVNDPLVSRPRSHPPVVSVVSCVRNRDDPVSSVSSCVRDPD

Organism: NCBI:txid2024889